Protein AF-A0ABD4TRZ9-F1 (afdb_monomer_lite)

Sequence (304 aa):
MVNTPRPDDLTSNVVATIAHLRHKAGLTLEDLADRAGLHRTSLGLVERGERGLTIESAAKIAEALDLSLGSLISCAEADEEDVSPQDTALSPRRLPASVSLNEGRLLQLTGLESSAIRSAVEYVYDTLDLIDAELIARGSKPISGLVELANLSSMIGNLVGAGIAEASSGLYVRNQPHTFPDLVPQRSDLPDLEIKTALEKNRPKGHLPKEGVYLTFRYVLGGPKGEYVRGKDGRGRTAWIWEVRVGYLGLDDFSISNTEGDSGKTAVIKSNSFKSMSAVMYDPRFFPYERNWGGLSASGATDT

Foldseek 3Di:
DDCDDDPVLLQLLLLVLLVVLCVVVVHDLVLLCVQLVHDSVVNVCSNVVVDTDDLSSLQSSQVSSVHGSVVSSVSSVVPDDLDALVLLVDDQDADDPVQFDPQVVCCVQAVDGLQLQRQLQSQLRVVQSVQQSVQSVVRHHRPQVVDDVVVVQVSSQLSSLVSSCVSVVNQWDADDPPDPPRIDGPDPVGWGEHEFEDEAPDFTKFFAQDWTKYKYWYWFAADSVLHDDADDVHGHRRIGTFWIFIDTDDNVQWDQDPDVPPPSGITTGHQVNVLPTHTRGGDLSHRRDPDDGSQADSVGGHDD

Organism: NCBI:txid38303

pLDDT: mean 84.25, std 15.85, range [31.28, 98.25]

Structure (mmCIF, N/CA/C/O backbone):
data_AF-A0ABD4TRZ9-F1
#
_entry.id   AF-A0ABD4TRZ9-F1
#
loop_
_atom_site.group_PDB
_atom_site.id
_atom_site.type_symbol
_atom_site.label_atom_id
_atom_site.label_alt_id
_atom_site.label_comp_id
_atom_site.label_asym_id
_atom_site.label_entity_id
_atom_site.label_seq_id
_atom_site.pdbx_PDB_ins_code
_atom_site.Cartn_x
_atom_site.Cartn_y
_atom_site.Cartn_z
_atom_site.occupancy
_atom_site.B_iso_or_equiv
_atom_site.auth_seq_id
_atom_site.auth_comp_id
_atom_site.auth_asym_id
_atom_site.auth_atom_id
_atom_site.pdbx_PDB_model_num
ATOM 1 N N . MET A 1 1 ? -16.302 -22.437 24.201 1.00 31.28 1 MET A N 1
ATOM 2 C CA . MET A 1 1 ? -16.911 -21.668 25.306 1.00 31.28 1 MET A CA 1
ATOM 3 C C . MET A 1 1 ? -16.721 -20.206 24.962 1.00 31.28 1 MET A C 1
ATOM 5 O O . MET A 1 1 ? -15.588 -19.816 24.728 1.00 31.28 1 MET A O 1
ATOM 9 N N . VAL A 1 2 ? -17.815 -19.462 24.799 1.00 31.83 2 VAL A N 1
ATOM 10 C CA . VAL A 1 2 ? -17.798 -18.021 24.500 1.00 31.83 2 VAL A CA 1
ATOM 11 C C . VAL A 1 2 ? -17.253 -17.309 25.737 1.00 31.83 2 VAL A C 1
ATOM 13 O O . VAL A 1 2 ? -17.755 -17.551 26.834 1.00 31.83 2 VAL A O 1
ATOM 16 N N . ASN A 1 3 ? -16.191 -16.517 25.585 1.00 39.66 3 ASN A N 1
ATOM 17 C CA . ASN A 1 3 ? -15.629 -15.732 26.678 1.00 39.66 3 ASN A CA 1
ATOM 18 C C . ASN A 1 3 ? -16.523 -14.505 26.876 1.00 39.66 3 ASN A C 1
ATOM 20 O O . ASN A 1 3 ? -16.311 -13.466 26.262 1.00 39.66 3 ASN A O 1
ATOM 24 N N . THR A 1 4 ? -17.596 -14.663 27.644 1.00 36.16 4 THR A N 1
ATOM 25 C CA . THR A 1 4 ? -18.441 -13.538 28.038 1.00 36.16 4 THR A CA 1
ATOM 26 C C . THR A 1 4 ? -17.598 -12.621 28.935 1.00 36.16 4 THR A C 1
ATOM 28 O O . THR A 1 4 ? -17.071 -13.124 29.934 1.00 36.16 4 THR A O 1
ATOM 31 N N . PRO A 1 5 ? -17.428 -11.325 28.610 1.00 41.72 5 PRO A N 1
ATOM 32 C CA . PRO A 1 5 ? -16.686 -10.404 29.467 1.00 41.72 5 PRO A CA 1
ATOM 33 C C . PRO A 1 5 ? -17.285 -10.412 30.876 1.00 41.72 5 PRO A C 1
ATOM 35 O O . PRO A 1 5 ? -18.503 -10.550 31.048 1.00 41.72 5 PRO A O 1
ATOM 38 N N . ARG A 1 6 ? -16.431 -10.322 31.904 1.00 45.31 6 ARG A N 1
ATOM 39 C CA . ARG A 1 6 ? -16.924 -10.260 33.284 1.00 45.31 6 ARG A CA 1
ATOM 40 C C . ARG A 1 6 ? -17.718 -8.953 33.445 1.00 45.31 6 ARG A C 1
ATOM 42 O O . ARG A 1 6 ? -17.308 -7.939 32.888 1.00 45.31 6 ARG A O 1
ATOM 49 N N . PRO A 1 7 ? -18.827 -8.934 34.207 1.00 49.53 7 PRO A N 1
ATOM 50 C CA . PRO A 1 7 ? -19.677 -7.742 34.354 1.00 49.53 7 PRO A CA 1
ATOM 51 C C . PRO A 1 7 ? -18.929 -6.474 34.809 1.00 49.53 7 PRO A C 1
ATOM 53 O O . PRO A 1 7 ? -19.323 -5.356 34.466 1.00 49.53 7 PRO A O 1
ATOM 56 N N . ASP A 1 8 ? -17.840 -6.659 35.559 1.00 54.16 8 ASP A N 1
ATOM 57 C CA . ASP A 1 8 ? -17.005 -5.582 36.096 1.00 54.16 8 ASP A CA 1
ATOM 58 C C . ASP A 1 8 ? -16.153 -4.884 35.012 1.00 54.16 8 ASP A C 1
ATOM 60 O O . ASP A 1 8 ? -15.896 -3.682 35.123 1.00 54.16 8 ASP A O 1
ATOM 64 N N . ASP A 1 9 ? -15.795 -5.587 33.928 1.00 66.06 9 ASP A N 1
ATOM 65 C CA . ASP A 1 9 ? -14.992 -5.037 32.821 1.00 66.06 9 ASP A CA 1
ATOM 66 C C . ASP A 1 9 ? -15.837 -4.081 31.958 1.00 66.06 9 ASP A C 1
ATOM 68 O O . ASP A 1 9 ? -15.435 -2.952 31.684 1.00 66.06 9 ASP A O 1
ATOM 72 N N . LEU A 1 10 ? -17.075 -4.469 31.621 1.00 72.81 10 LEU A N 1
ATOM 73 C CA . LEU A 1 10 ? -17.979 -3.632 30.818 1.00 72.81 10 LEU A CA 1
ATOM 74 C C . LEU A 1 10 ? -18.374 -2.344 31.549 1.00 72.81 10 LEU A C 1
ATOM 76 O O . LEU A 1 10 ? -18.418 -1.267 30.957 1.00 72.81 10 LEU A O 1
ATOM 80 N N . THR A 1 11 ? -18.658 -2.449 32.848 1.00 79.88 11 THR A N 1
ATOM 81 C CA . THR A 1 11 ? -19.027 -1.283 33.660 1.00 79.88 11 THR A CA 1
ATOM 82 C C . THR A 1 11 ? -17.884 -0.269 33.698 1.00 79.88 11 THR A C 1
ATOM 84 O O . THR A 1 11 ? -18.125 0.931 33.569 1.00 79.88 11 THR A O 1
ATOM 87 N N . SER A 1 12 ? -16.643 -0.746 33.816 1.00 79.62 12 SER A N 1
ATOM 88 C CA . SER A 1 12 ? -15.444 0.096 33.825 1.00 79.62 12 SER A CA 1
ATOM 89 C C . SER A 1 12 ? -15.219 0.788 32.476 1.00 79.62 12 SER A C 1
ATOM 91 O O . SER A 1 12 ? -14.966 1.994 32.446 1.00 79.62 12 SER A O 1
ATOM 93 N N . ASN A 1 13 ? -15.415 0.072 31.365 1.00 81.62 13 ASN A N 1
ATOM 94 C CA . ASN A 1 13 ? -15.279 0.632 30.017 1.00 81.62 13 ASN A CA 1
ATOM 95 C C . ASN A 1 13 ? -16.335 1.704 29.738 1.00 81.62 13 ASN A C 1
ATOM 97 O O . ASN A 1 13 ? -16.010 2.792 29.267 1.00 81.62 13 ASN A O 1
ATOM 101 N N . VAL A 1 14 ? -17.593 1.457 30.118 1.00 85.75 14 VAL A N 1
ATOM 102 C CA . VAL A 1 14 ? -18.667 2.454 29.972 1.00 85.75 14 VAL A CA 1
ATOM 103 C C . VAL A 1 14 ? -18.341 3.723 30.757 1.00 85.75 14 VAL A C 1
ATOM 105 O O . VAL A 1 14 ? -18.527 4.828 30.248 1.00 85.75 14 VAL A O 1
ATOM 108 N N . VAL A 1 15 ? -17.811 3.589 31.973 1.00 88.62 15 VAL A N 1
ATOM 109 C CA . VAL A 1 15 ? -17.389 4.735 32.787 1.00 88.62 15 VAL A CA 1
ATOM 110 C C . VAL A 1 15 ? -16.233 5.505 32.131 1.00 88.62 15 VAL A C 1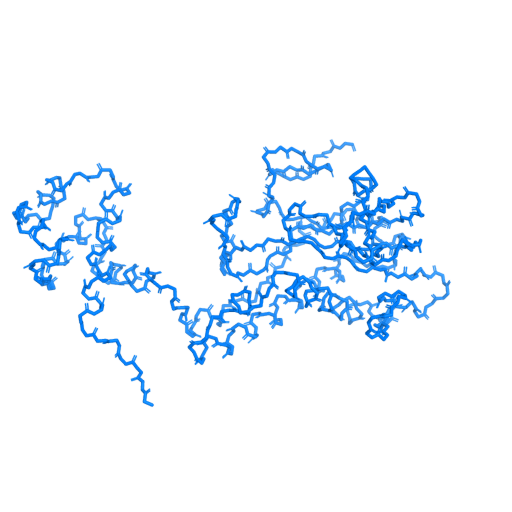
ATOM 112 O O . VAL A 1 15 ? -16.274 6.738 32.089 1.00 88.62 15 VAL A O 1
ATOM 115 N N . ALA A 1 16 ? -15.239 4.811 31.572 1.00 83.62 16 ALA A N 1
ATOM 116 C CA . ALA A 1 16 ? -14.123 5.439 30.864 1.00 83.62 16 ALA A CA 1
ATOM 117 C C . ALA A 1 16 ? -14.587 6.204 29.609 1.00 83.62 16 ALA A C 1
ATOM 119 O O . ALA A 1 16 ? -14.195 7.356 29.398 1.00 83.62 16 ALA A O 1
ATOM 120 N N . THR A 1 17 ? -15.488 5.615 28.821 1.00 86.88 17 THR A N 1
ATOM 121 C CA . THR A 1 17 ? -16.072 6.248 27.632 1.00 86.88 17 THR A CA 1
ATOM 122 C C . THR A 1 17 ? -16.914 7.471 27.986 1.00 86.88 17 THR A C 1
ATOM 124 O O . THR A 1 17 ? -16.820 8.489 27.299 1.00 86.88 17 THR A O 1
ATOM 127 N N . ILE A 1 18 ? -17.684 7.437 29.082 1.00 90.00 18 ILE A N 1
ATOM 128 C CA . ILE A 1 18 ? -18.408 8.617 29.588 1.00 90.00 18 ILE A CA 1
ATOM 129 C C . ILE A 1 18 ? -17.430 9.767 29.855 1.00 90.00 18 ILE A C 1
ATOM 131 O O . ILE A 1 18 ? -17.657 10.885 29.382 1.00 90.00 18 ILE A O 1
ATOM 135 N N . ALA A 1 19 ? -16.327 9.499 30.561 1.00 85.75 19 ALA A N 1
ATOM 136 C CA . ALA A 1 19 ? -15.323 10.516 30.857 1.00 85.75 19 ALA A CA 1
ATOM 137 C C . ALA A 1 19 ? -14.699 11.075 29.567 1.00 85.75 19 ALA A C 1
ATOM 139 O O . ALA A 1 19 ? -14.596 12.295 29.401 1.00 85.75 19 ALA A O 1
ATOM 140 N N . HIS A 1 20 ? -14.341 10.205 28.618 1.00 83.62 20 HIS A N 1
ATOM 141 C CA . HIS A 1 20 ? -13.790 10.605 27.324 1.00 83.62 20 HIS A CA 1
ATOM 142 C C . HIS A 1 20 ? -14.747 11.516 26.535 1.00 83.62 20 HIS A C 1
ATOM 144 O O . HIS A 1 20 ? -14.358 12.603 26.094 1.00 83.62 20 HIS A O 1
ATOM 150 N N . LEU A 1 21 ? -16.012 11.112 26.394 1.00 85.88 21 LEU A N 1
ATOM 151 C CA . LEU A 1 21 ? -17.034 11.874 25.673 1.00 85.88 21 LEU A CA 1
ATOM 152 C C . LEU A 1 21 ? -17.326 13.218 26.345 1.00 85.88 21 LEU A C 1
ATOM 154 O O . LEU A 1 21 ? -17.432 14.233 25.653 1.00 85.88 21 LEU A O 1
ATOM 158 N N . ARG A 1 22 ? -17.368 13.253 27.683 1.00 91.12 22 ARG A N 1
ATOM 159 C CA . ARG A 1 22 ? -17.508 14.490 28.461 1.00 91.12 22 ARG A CA 1
ATOM 160 C C . ARG A 1 22 ? -16.384 15.477 28.138 1.00 91.12 22 ARG A C 1
ATOM 162 O O . ARG A 1 22 ? -16.649 16.643 27.848 1.00 91.12 22 ARG A O 1
ATOM 169 N N . HIS A 1 23 ? -15.135 15.008 28.142 1.00 83.38 23 HIS A N 1
ATOM 170 C CA . HIS A 1 23 ? -13.974 15.836 27.808 1.00 83.38 23 HIS A CA 1
ATOM 171 C C . HIS A 1 23 ? -14.003 16.325 26.355 1.00 83.38 23 HIS A C 1
ATOM 173 O O . HIS A 1 23 ? -13.720 17.496 26.103 1.00 83.38 23 HIS A O 1
ATOM 179 N N . LYS A 1 24 ? -14.395 15.467 25.408 1.00 82.06 24 LYS A N 1
ATOM 180 C CA . LYS A 1 24 ? -14.533 15.825 23.988 1.00 82.06 24 LYS A CA 1
ATOM 181 C C . LYS A 1 24 ? -15.616 16.880 23.748 1.00 82.06 24 LYS A C 1
ATOM 183 O O . LYS A 1 24 ? -15.443 17.741 22.890 1.00 82.06 24 LYS A O 1
ATOM 188 N N . ALA A 1 25 ? -16.701 16.833 24.517 1.00 83.38 25 ALA A N 1
ATOM 189 C CA . ALA A 1 25 ? -17.771 17.826 24.489 1.00 83.38 25 ALA A CA 1
ATOM 190 C C . ALA A 1 25 ? -17.414 19.134 25.228 1.00 83.38 25 ALA A C 1
ATOM 192 O O . ALA A 1 25 ? -18.213 20.066 25.232 1.00 83.38 25 ALA A O 1
ATOM 193 N N . GLY A 1 26 ? -16.232 19.219 25.855 1.00 88.56 26 GLY A N 1
ATOM 194 C CA . GLY A 1 26 ? -15.811 20.388 26.632 1.00 88.56 26 GLY A CA 1
ATOM 195 C C . GLY A 1 26 ? -16.615 20.597 27.919 1.00 88.56 26 GLY A C 1
ATOM 196 O O . GLY A 1 26 ? -16.601 21.697 28.463 1.00 88.56 26 GLY A O 1
ATOM 197 N N . LEU A 1 27 ? -17.313 19.564 28.400 1.00 90.88 27 LEU A N 1
ATOM 198 C CA . LEU A 1 27 ? -18.182 19.639 29.570 1.00 90.88 27 LEU A CA 1
ATOM 199 C C . LEU A 1 27 ? -17.386 19.403 30.856 1.00 90.88 27 LEU A C 1
ATOM 201 O O . LEU A 1 27 ? -16.575 18.471 30.965 1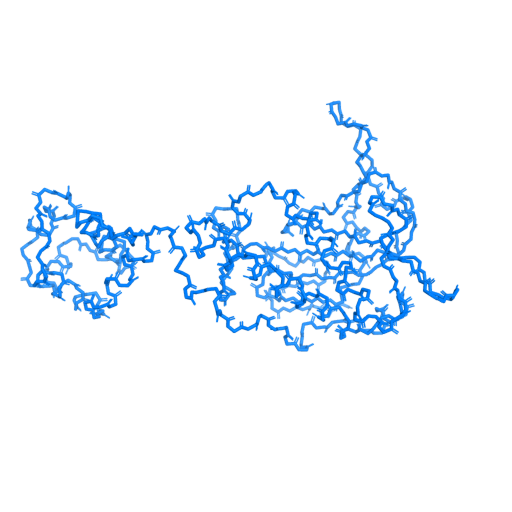.00 90.88 27 LEU A O 1
ATOM 205 N N . THR A 1 28 ? -17.653 20.215 31.874 1.00 92.19 28 THR A N 1
ATOM 206 C CA . THR A 1 28 ? -17.209 19.904 33.231 1.00 92.19 28 THR A CA 1
ATOM 207 C C . THR A 1 28 ? -18.065 18.783 33.824 1.00 92.19 28 THR A C 1
ATOM 209 O O . THR A 1 28 ? -19.120 18.415 33.304 1.00 92.19 28 THR A O 1
ATOM 212 N N . LEU A 1 29 ? -17.604 18.204 34.935 1.00 88.25 29 LEU A N 1
ATOM 213 C CA . LEU A 1 29 ? -18.383 17.205 35.672 1.00 88.25 29 LEU A CA 1
ATOM 214 C C . LEU A 1 29 ? -19.713 17.783 36.185 1.00 88.25 29 LEU A C 1
ATOM 216 O O . LEU A 1 29 ? -20.687 17.052 36.323 1.00 88.25 29 LEU A O 1
ATOM 220 N N . GLU A 1 30 ? -19.736 19.082 36.483 1.00 91.06 30 GLU A N 1
ATOM 221 C CA . GLU A 1 30 ? -20.930 19.809 36.916 1.00 91.06 30 GLU A CA 1
ATOM 222 C C . GLU A 1 30 ? -21.917 19.953 35.758 1.00 91.06 30 GLU A C 1
ATOM 224 O O . GLU A 1 30 ? -23.061 19.536 35.892 1.00 91.06 30 GLU A O 1
ATOM 229 N N . ASP A 1 31 ? -21.430 20.367 34.585 1.00 91.25 31 ASP A N 1
ATOM 230 C CA . ASP A 1 31 ? -22.266 20.529 33.390 1.00 91.25 31 ASP A CA 1
ATOM 231 C C . ASP A 1 31 ? -22.925 19.212 32.960 1.00 91.25 31 ASP A C 1
ATOM 233 O O . ASP A 1 31 ? -24.111 19.180 32.628 1.00 91.25 31 ASP A O 1
ATOM 237 N N . LEU A 1 32 ? -22.173 18.102 32.977 1.00 93.31 32 LEU A N 1
ATOM 238 C CA . LEU A 1 32 ? -22.733 16.797 32.621 1.00 93.31 32 LEU A CA 1
ATOM 239 C C . LEU A 1 32 ? -23.731 16.300 33.674 1.00 93.31 32 LEU A C 1
ATOM 241 O O . LEU A 1 32 ? -24.756 15.720 33.317 1.00 93.31 32 LEU A O 1
ATOM 245 N N . ALA A 1 33 ? -23.446 16.518 34.960 1.00 93.19 33 ALA A N 1
ATOM 246 C CA . ALA A 1 33 ? -24.341 16.122 36.040 1.00 93.19 33 ALA A CA 1
ATOM 247 C C . ALA A 1 33 ? -25.673 16.881 35.963 1.00 93.19 33 ALA A C 1
ATOM 249 O O . ALA A 1 33 ? -26.730 16.251 36.005 1.00 93.19 33 ALA A O 1
ATOM 250 N N . ASP A 1 34 ? -25.618 18.196 35.757 1.00 92.62 34 ASP A N 1
ATOM 251 C CA . ASP A 1 34 ? -26.798 19.045 35.610 1.00 92.62 34 ASP A CA 1
ATOM 252 C C . ASP A 1 34 ? -27.615 18.644 34.378 1.00 92.62 34 ASP A C 1
ATOM 254 O O . ASP A 1 34 ? -28.831 18.460 34.468 1.00 92.62 34 ASP A O 1
ATOM 258 N N . ARG A 1 35 ? -26.947 18.408 33.240 1.00 93.56 35 ARG A N 1
ATOM 259 C CA . ARG A 1 35 ? -27.605 17.980 31.998 1.00 93.56 35 ARG A CA 1
ATOM 260 C C . ARG A 1 35 ? -28.243 16.591 32.106 1.00 93.56 35 ARG A C 1
ATOM 262 O O . ARG A 1 35 ? -29.289 16.362 31.508 1.00 93.56 35 ARG A O 1
ATOM 269 N N . ALA A 1 36 ? -27.653 15.684 32.884 1.00 92.00 36 ALA A N 1
ATOM 270 C CA . ALA A 1 36 ? -28.188 14.344 33.140 1.00 92.00 36 ALA A CA 1
ATOM 271 C C . ALA A 1 36 ? -29.219 14.298 34.288 1.00 92.00 36 ALA A C 1
ATOM 273 O O . ALA A 1 36 ? -29.773 13.235 34.577 1.00 92.00 36 ALA A O 1
ATOM 274 N N . GLY A 1 37 ? -29.458 15.411 34.993 1.00 91.69 37 GLY A N 1
ATOM 275 C CA . GLY A 1 37 ? -30.297 15.427 36.194 1.00 91.69 37 GLY A CA 1
ATOM 276 C C . GLY A 1 37 ? -29.744 14.549 37.327 1.00 91.69 37 GLY A C 1
ATOM 277 O O . GLY A 1 37 ? -30.507 13.937 38.078 1.00 91.69 37 GLY A O 1
ATOM 278 N N . LEU A 1 38 ? -28.416 14.441 37.428 1.00 91.75 38 LEU A N 1
ATOM 279 C CA . LEU A 1 38 ? -27.698 13.672 38.442 1.00 91.75 38 LEU A CA 1
ATOM 280 C C . LEU A 1 38 ? -26.967 14.604 39.409 1.00 91.75 38 LEU A C 1
ATOM 282 O O . LEU A 1 38 ? -26.554 15.704 39.069 1.00 91.75 38 LEU A O 1
ATOM 286 N N . HIS A 1 39 ? -26.737 14.145 40.638 1.00 90.94 39 HIS A N 1
ATOM 287 C CA . HIS A 1 39 ? -25.931 14.916 41.582 1.00 90.94 39 HIS A CA 1
ATOM 288 C C . HIS A 1 39 ? -24.446 14.828 41.199 1.00 90.94 39 HIS A C 1
ATOM 290 O O . HIS A 1 39 ? -23.919 13.717 41.094 1.00 90.94 39 HIS A O 1
ATOM 296 N N . ARG A 1 40 ? -23.742 15.964 41.094 1.00 89.69 40 ARG A N 1
ATOM 297 C CA . ARG A 1 40 ? -22.302 16.041 40.757 1.00 89.69 40 ARG A CA 1
ATOM 298 C C . ARG A 1 40 ? -21.442 15.036 41.528 1.00 89.69 40 ARG A C 1
ATOM 300 O O . ARG A 1 40 ? -20.618 14.332 40.952 1.00 89.69 40 ARG A O 1
ATOM 307 N N . THR A 1 41 ? -21.661 14.928 42.840 1.00 87.44 41 THR A N 1
ATOM 308 C CA . THR A 1 41 ? -20.958 13.961 43.705 1.00 87.44 41 THR A CA 1
ATOM 309 C C . THR A 1 41 ? -21.211 12.512 43.291 1.00 87.44 41 THR A C 1
ATOM 311 O O . THR A 1 41 ? -20.289 11.707 43.324 1.00 87.44 41 THR A O 1
ATOM 314 N N . SER A 1 42 ? -22.436 12.175 42.877 1.00 84.12 42 SER A N 1
ATOM 315 C CA . SER A 1 42 ? -22.778 10.822 42.425 1.00 84.12 42 SER A CA 1
ATOM 316 C C . SER A 1 42 ? -22.082 10.485 41.110 1.00 84.12 42 SER A C 1
ATOM 318 O O . SER A 1 42 ? -21.512 9.405 41.011 1.00 84.12 42 SER A O 1
ATOM 320 N N . LEU A 1 43 ? -22.053 11.416 40.150 1.00 88.06 43 LEU A N 1
ATOM 321 C CA . LEU A 1 43 ? -21.321 11.235 38.893 1.00 88.06 43 LEU A CA 1
ATOM 322 C C . LEU A 1 43 ? -19.806 11.120 39.131 1.00 88.06 43 LEU A C 1
ATOM 324 O O . LEU A 1 43 ? -19.154 10.253 38.562 1.00 88.06 43 LEU A O 1
ATOM 328 N N . GLY A 1 44 ? -19.252 11.920 40.046 1.00 84.12 44 GLY A N 1
ATOM 329 C CA . GLY A 1 44 ? -17.835 11.837 40.409 1.00 84.12 44 GLY A CA 1
ATOM 330 C C . GLY A 1 44 ? -17.443 10.531 41.105 1.00 84.12 44 GLY A C 1
ATOM 331 O O . GLY A 1 44 ? -16.343 10.038 40.883 1.00 84.12 44 GLY A O 1
ATOM 332 N N . LEU A 1 45 ? -18.317 9.964 41.943 1.00 84.25 45 LEU A N 1
ATOM 333 C CA . LEU A 1 45 ? -18.096 8.645 42.553 1.00 84.25 45 LEU A CA 1
ATOM 334 C C . LEU A 1 45 ? -18.122 7.526 41.505 1.00 84.25 45 LEU A C 1
ATOM 336 O O . LEU A 1 45 ? -17.362 6.569 41.618 1.00 84.25 45 LEU A O 1
ATOM 340 N N . VAL A 1 46 ? -18.976 7.665 40.487 1.00 85.50 46 VAL A N 1
ATOM 341 C CA . VAL A 1 46 ? -19.046 6.738 39.355 1.00 85.50 46 VAL A CA 1
ATOM 342 C C . VAL A 1 46 ? -17.776 6.812 38.506 1.00 85.50 46 VAL A C 1
ATOM 344 O O . VAL A 1 46 ? -17.157 5.778 38.291 1.00 85.50 46 VAL A O 1
ATOM 347 N N . GLU A 1 47 ? -17.322 8.009 38.106 1.00 80.75 47 GLU A N 1
ATOM 348 C CA . GLU A 1 47 ? -16.091 8.170 37.301 1.00 80.75 47 GLU A CA 1
ATOM 349 C C . GLU A 1 47 ? -14.824 7.647 38.003 1.00 80.75 47 GLU A C 1
ATOM 351 O O . GLU A 1 47 ? -13.886 7.221 37.335 1.00 80.75 47 GLU A O 1
ATOM 356 N N . ARG A 1 48 ? -14.785 7.635 39.343 1.00 77.19 48 ARG A N 1
ATOM 357 C CA . ARG A 1 48 ? -13.658 7.085 40.123 1.00 77.19 48 ARG A CA 1
ATOM 358 C C . ARG A 1 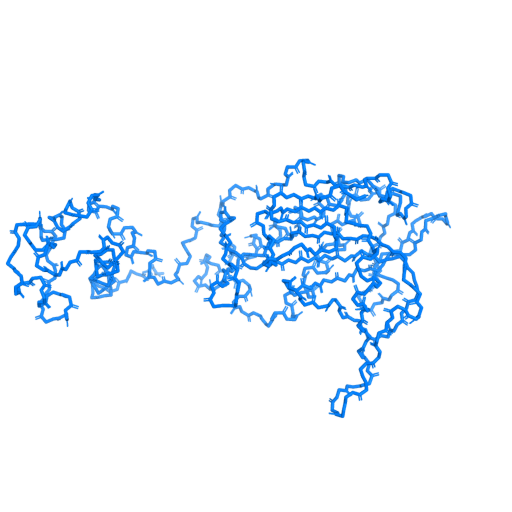48 ? -13.779 5.591 40.446 1.00 77.19 48 ARG A C 1
ATOM 360 O O . ARG A 1 48 ? -12.910 5.058 41.129 1.00 77.19 48 ARG A O 1
ATOM 367 N N . GLY A 1 49 ? -14.853 4.924 40.017 1.00 74.69 49 GLY A N 1
ATOM 368 C CA . GLY A 1 49 ? -15.109 3.514 40.343 1.00 74.69 49 GLY A CA 1
ATOM 369 C C . GLY A 1 49 ? -15.478 3.258 41.812 1.00 74.69 49 GLY A C 1
ATOM 370 O O . GLY A 1 49 ? -15.544 2.114 42.247 1.00 74.69 49 GLY A O 1
ATOM 371 N N . GLU A 1 50 ? -15.749 4.310 42.589 1.00 76.56 50 GLU A N 1
ATOM 372 C CA . GLU A 1 50 ? -16.143 4.229 44.004 1.00 76.56 50 GLU A CA 1
ATOM 373 C C . GLU A 1 50 ? -17.639 3.896 44.166 1.00 76.56 50 GLU A C 1
ATOM 375 O O . GLU A 1 50 ? -18.087 3.505 45.247 1.00 76.56 50 GLU A O 1
ATOM 380 N N . ARG A 1 51 ? -18.433 4.049 43.096 1.00 79.06 51 ARG A N 1
ATOM 381 C CA . ARG A 1 51 ? -19.856 3.693 43.041 1.00 79.06 51 ARG A CA 1
ATOM 382 C C . ARG A 1 51 ? -20.207 3.061 41.695 1.00 79.06 51 ARG A C 1
ATOM 384 O O . ARG A 1 51 ? -19.861 3.599 40.652 1.00 79.06 51 ARG A O 1
ATOM 391 N N . GLY A 1 52 ? -20.956 1.958 41.724 1.00 79.31 52 GLY A N 1
ATOM 392 C CA . GLY A 1 52 ? -21.421 1.284 40.508 1.00 79.31 52 GLY A CA 1
ATOM 393 C C . GLY A 1 52 ? -22.379 2.140 39.670 1.00 79.31 52 GLY A C 1
ATOM 394 O O . GLY A 1 52 ? -23.245 2.836 40.213 1.00 79.31 52 GLY A O 1
ATOM 395 N N . LEU A 1 53 ? -22.233 2.060 38.345 1.00 88.19 53 LEU A N 1
ATOM 396 C CA . LEU A 1 53 ? -23.098 2.726 37.374 1.00 88.19 53 LEU A CA 1
ATOM 397 C C . LEU A 1 53 ? -24.380 1.908 37.159 1.00 88.19 53 LEU A C 1
ATOM 399 O O . LEU A 1 53 ? -24.338 0.767 36.705 1.00 88.19 53 LEU A O 1
ATOM 403 N N . THR A 1 54 ? -25.539 2.488 37.477 1.00 89.62 54 THR A N 1
ATOM 404 C CA . THR A 1 54 ? -26.838 1.862 37.184 1.00 89.62 54 THR A CA 1
ATOM 405 C C . THR A 1 54 ? -27.258 2.125 35.739 1.00 89.62 54 THR A C 1
ATOM 407 O O . THR A 1 54 ? -26.928 3.171 35.183 1.00 89.62 54 THR A O 1
ATOM 410 N N . ILE A 1 55 ? -28.061 1.229 35.152 1.00 88.69 55 ILE A N 1
ATOM 411 C CA . ILE A 1 55 ? -28.618 1.400 33.794 1.00 88.69 55 ILE A CA 1
ATOM 412 C C . ILE A 1 55 ? -29.398 2.719 33.671 1.00 88.69 55 ILE A C 1
ATOM 414 O O . ILE A 1 55 ? -29.270 3.423 32.676 1.00 88.69 55 ILE A O 1
ATOM 418 N N . GLU A 1 56 ? -30.166 3.089 34.700 1.00 91.38 56 GLU A N 1
ATOM 419 C CA . GLU A 1 56 ? -30.918 4.349 34.715 1.00 91.38 56 GLU A CA 1
ATOM 420 C C . GLU A 1 56 ? -29.991 5.573 34.672 1.00 91.38 56 GLU A C 1
ATOM 422 O O . GLU A 1 56 ? -30.228 6.506 33.908 1.00 91.38 56 GLU A O 1
ATOM 427 N N . SER A 1 57 ? -28.911 5.561 35.461 1.00 90.50 57 SER A N 1
ATOM 428 C CA . SER A 1 57 ? -27.914 6.638 35.438 1.00 90.50 57 SER A CA 1
ATOM 429 C C . SER A 1 57 ? -27.184 6.684 34.096 1.00 90.50 57 SER A C 1
ATOM 431 O O . SER A 1 57 ? -26.990 7.766 33.552 1.00 90.50 57 SER A O 1
ATOM 433 N N . ALA A 1 58 ? -26.829 5.526 33.530 1.00 92.38 58 ALA A N 1
ATOM 434 C CA . ALA A 1 58 ? -26.175 5.430 32.227 1.00 92.38 58 ALA A CA 1
ATOM 435 C C . ALA A 1 58 ? -27.057 5.980 31.096 1.00 92.38 58 ALA A C 1
ATOM 437 O O . ALA A 1 58 ? -26.561 6.699 30.235 1.00 92.38 58 ALA A O 1
ATOM 438 N N . ALA A 1 59 ? -28.365 5.699 31.118 1.00 92.19 59 ALA A N 1
ATOM 439 C CA . ALA A 1 59 ? -29.311 6.219 30.131 1.00 92.19 59 ALA A CA 1
ATOM 440 C C . ALA A 1 59 ? -29.412 7.750 30.186 1.00 92.19 59 ALA A C 1
ATOM 442 O O . ALA A 1 59 ? -29.332 8.403 29.149 1.00 92.19 59 ALA A O 1
ATOM 443 N N . LYS A 1 60 ? -29.510 8.319 31.395 1.00 93.25 60 LYS A N 1
ATOM 444 C CA . LYS A 1 60 ? -29.546 9.776 31.600 1.00 93.25 60 LYS A CA 1
ATOM 445 C C . LYS A 1 60 ? -28.255 10.458 31.147 1.00 93.25 60 LYS A C 1
ATOM 447 O O . LYS A 1 60 ? -28.297 11.520 30.536 1.00 93.25 60 LYS A O 1
ATOM 452 N N . ILE A 1 61 ? -27.106 9.842 31.427 1.00 93.94 61 ILE A N 1
ATOM 453 C CA . ILE A 1 61 ? -25.800 10.350 30.987 1.00 93.94 61 ILE A CA 1
ATOM 454 C C . ILE A 1 61 ? -25.667 10.269 29.462 1.00 93.94 61 ILE A C 1
ATOM 456 O O . ILE A 1 61 ? -25.185 11.219 28.854 1.00 93.94 61 ILE A O 1
ATOM 460 N N . ALA A 1 62 ? -26.108 9.171 28.838 1.00 92.50 62 ALA A N 1
ATOM 461 C CA . ALA A 1 62 ? -26.097 9.028 27.384 1.00 92.50 62 ALA A CA 1
ATOM 462 C C . ALA A 1 62 ? -26.935 10.124 26.714 1.00 92.50 62 ALA A C 1
ATOM 464 O O . ALA A 1 62 ? -26.443 10.807 25.819 1.00 92.50 62 ALA A O 1
ATOM 465 N N . GLU A 1 63 ? -28.153 10.357 27.206 1.00 92.69 63 GLU A N 1
ATOM 466 C CA . GLU A 1 63 ? -29.032 11.416 26.704 1.00 92.69 63 GLU A CA 1
ATOM 467 C C . GLU A 1 63 ? -28.400 12.807 26.882 1.00 92.69 63 GLU A C 1
ATOM 469 O O . GLU A 1 63 ? -28.403 13.620 25.959 1.00 92.69 63 GLU A O 1
ATOM 474 N N . ALA A 1 64 ? -27.751 13.055 28.022 1.00 92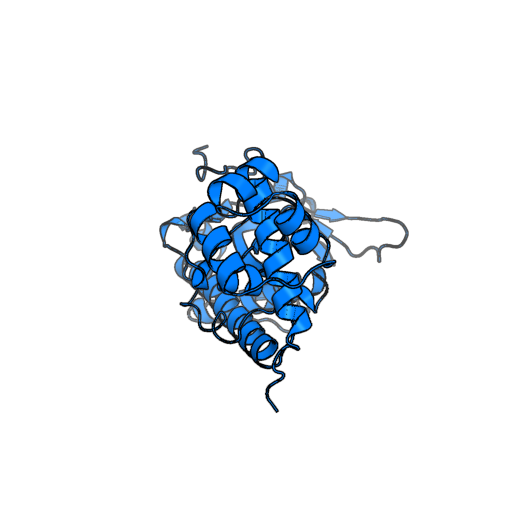.75 64 ALA A N 1
ATOM 475 C CA . ALA A 1 64 ? -26.993 14.281 28.269 1.00 92.75 64 ALA A CA 1
ATOM 476 C C . ALA A 1 64 ? -25.748 14.446 27.375 1.00 92.75 64 ALA A C 1
ATOM 478 O O . ALA A 1 64 ? -25.211 15.546 27.261 1.00 92.75 64 ALA A O 1
ATOM 479 N N . LEU A 1 65 ? -25.279 13.384 26.725 1.00 89.38 65 LEU A N 1
ATOM 480 C CA . LEU A 1 65 ? -24.199 13.414 25.736 1.00 89.38 65 LEU A CA 1
ATOM 481 C C . LEU A 1 65 ? -24.725 13.379 24.292 1.00 89.38 65 LEU A C 1
ATOM 483 O O . LEU A 1 65 ? -23.931 13.207 23.371 1.00 89.38 65 LEU A O 1
ATOM 487 N N . ASP A 1 66 ? -26.036 13.552 24.091 1.00 90.62 66 ASP A N 1
ATOM 488 C CA . ASP A 1 66 ? -26.712 13.456 22.790 1.00 90.62 66 ASP A CA 1
ATOM 489 C C . ASP A 1 66 ? -26.570 12.068 22.131 1.00 90.62 66 ASP A C 1
ATOM 491 O O . ASP A 1 66 ? -26.474 11.932 20.910 1.00 90.62 66 ASP A O 1
ATOM 495 N N . LEU A 1 67 ? -26.564 11.014 22.952 1.00 85.88 67 LEU A N 1
ATOM 496 C CA . LEU A 1 67 ? -26.437 9.618 22.540 1.00 85.88 67 LEU A CA 1
ATOM 497 C C . LEU A 1 67 ? -27.600 8.769 23.058 1.00 85.88 67 LEU A C 1
ATOM 499 O O . LEU A 1 67 ? -28.211 9.043 24.088 1.00 85.88 67 LEU A O 1
ATOM 503 N N . SER A 1 68 ? -27.870 7.661 22.367 1.00 91.00 68 SER A N 1
ATOM 504 C CA . SER A 1 68 ? -28.686 6.592 22.946 1.00 91.00 68 SER A CA 1
ATOM 505 C C . SER A 1 68 ? -27.849 5.757 23.923 1.00 91.00 68 SER A C 1
ATOM 507 O O . SER A 1 68 ? -26.634 5.637 23.747 1.00 91.00 68 SER A O 1
ATOM 509 N N . LEU A 1 69 ? -28.483 5.116 24.915 1.00 86.44 69 LEU A N 1
ATOM 510 C CA . LEU A 1 69 ? -27.783 4.179 25.808 1.00 86.44 69 LEU A CA 1
ATOM 511 C C . LEU A 1 69 ? -27.071 3.067 25.017 1.00 86.44 69 LEU A C 1
ATOM 513 O O . LEU A 1 69 ? -25.944 2.712 25.341 1.00 86.44 69 LEU A O 1
ATOM 517 N N . GLY A 1 70 ? -27.702 2.558 23.953 1.00 81.19 70 GLY A N 1
ATOM 518 C CA . GLY A 1 70 ? -27.084 1.570 23.067 1.00 81.19 70 GLY A CA 1
ATOM 519 C C . GLY A 1 70 ? -25.827 2.111 22.385 1.00 81.19 70 GLY A C 1
ATOM 520 O O . GLY A 1 70 ? -24.809 1.436 22.375 1.00 81.19 70 GLY A O 1
ATOM 521 N N . SER A 1 71 ? -25.860 3.355 21.897 1.00 74.88 71 SER A N 1
ATOM 522 C CA . SER A 1 71 ? -24.691 4.014 21.298 1.00 74.88 71 SER A CA 1
ATOM 523 C C . SER A 1 71 ? -23.559 4.212 22.304 1.00 74.88 71 SER A C 1
ATOM 525 O O . SER A 1 71 ? -22.403 4.008 21.952 1.00 74.88 71 SER A O 1
ATOM 527 N N . LEU A 1 72 ? -23.882 4.574 23.550 1.00 83.44 72 LEU A N 1
ATOM 528 C CA . LEU A 1 72 ? -22.891 4.704 24.618 1.00 83.44 72 LEU A CA 1
ATOM 529 C C . LEU A 1 72 ? -22.212 3.361 24.918 1.00 83.44 72 LEU A C 1
ATOM 531 O O . LEU A 1 72 ? -20.992 3.315 25.044 1.00 83.44 72 LEU A O 1
ATOM 535 N N . ILE A 1 73 ? -22.990 2.276 24.988 1.00 85.75 73 ILE A N 1
ATOM 536 C CA . ILE A 1 73 ? -22.462 0.919 25.176 1.00 85.75 73 ILE A CA 1
ATOM 537 C C . ILE A 1 73 ? -21.593 0.519 23.983 1.00 85.75 73 ILE A C 1
ATOM 539 O O . ILE A 1 73 ? -20.475 0.076 24.194 1.00 85.75 73 ILE A O 1
ATOM 543 N N . SER A 1 74 ? -22.029 0.761 22.745 1.00 77.00 74 SER A N 1
ATOM 544 C CA . SER A 1 74 ? -21.214 0.467 21.560 1.00 77.00 74 SER A CA 1
ATOM 545 C C . SER A 1 74 ? -19.909 1.266 21.517 1.00 77.00 74 SER A C 1
ATOM 547 O O . SER A 1 74 ? -18.899 0.755 21.050 1.00 77.00 74 SER A O 1
ATOM 549 N N . CYS A 1 75 ? -19.896 2.509 22.008 1.00 76.69 75 CYS A N 1
ATOM 550 C CA . CYS A 1 75 ? -18.658 3.274 22.163 1.00 76.69 75 CYS A CA 1
ATOM 551 C C . CYS A 1 75 ? -17.751 2.686 23.254 1.00 76.69 75 CYS A C 1
ATOM 553 O O . CYS A 1 75 ? -16.541 2.657 23.077 1.00 76.69 75 CYS A O 1
ATOM 555 N N . ALA A 1 76 ? -18.325 2.189 24.348 1.00 77.19 76 ALA A N 1
ATOM 556 C CA . ALA A 1 76 ? -17.582 1.526 25.418 1.00 77.19 76 ALA A CA 1
ATOM 557 C C . ALA A 1 76 ? -17.038 0.151 25.026 1.00 77.19 76 ALA A C 1
ATOM 559 O O . ALA A 1 76 ? -15.986 -0.264 25.497 1.00 77.19 76 ALA A O 1
ATOM 560 N N . GLU A 1 77 ? -17.735 -0.538 24.132 1.00 69.31 77 GLU A N 1
ATOM 561 C CA . GLU A 1 77 ? -17.252 -1.748 23.472 1.00 69.31 77 GLU A CA 1
ATOM 562 C C . GLU A 1 77 ? -16.171 -1.434 22.423 1.00 69.31 77 GLU A C 1
ATOM 564 O O . GLU A 1 77 ? -15.386 -2.311 22.082 1.00 69.31 77 GLU A O 1
ATOM 569 N N . ALA A 1 78 ? -16.106 -0.193 21.925 1.00 63.06 78 ALA A N 1
ATOM 570 C CA . ALA A 1 78 ? -15.107 0.246 20.951 1.00 63.06 78 ALA A CA 1
ATOM 571 C C . ALA A 1 78 ? -13.777 0.711 21.585 1.00 63.06 78 ALA A C 1
ATOM 573 O O . ALA A 1 78 ? -12.777 0.787 20.870 1.00 63.06 78 ALA A O 1
ATOM 574 N N . ASP A 1 79 ? -13.747 0.981 22.899 1.00 47.06 79 ASP A N 1
ATOM 575 C CA . ASP A 1 79 ? -12.577 1.462 23.655 1.00 47.06 79 ASP A CA 1
ATOM 576 C C . ASP A 1 79 ? -11.975 0.376 24.574 1.00 47.06 79 ASP A C 1
ATOM 578 O O . ASP A 1 79 ? -11.882 0.509 25.786 1.00 47.06 79 ASP A O 1
ATOM 582 N N . GLU A 1 80 ? -11.556 -0.726 23.968 1.00 40.75 80 GLU A N 1
ATOM 583 C CA . GLU A 1 80 ? -10.301 -1.451 24.200 1.00 40.75 80 GLU A CA 1
ATOM 584 C C . GLU A 1 80 ? -10.240 -2.440 23.035 1.00 40.75 80 GLU A C 1
ATOM 586 O O . GLU A 1 80 ? -11.193 -3.173 22.805 1.00 40.75 80 GLU A O 1
ATOM 591 N N . GLU A 1 81 ? -9.180 -2.365 22.225 1.00 45.34 81 GLU A N 1
ATOM 592 C CA . GLU A 1 81 ? -9.059 -3.006 20.909 1.00 45.34 81 GLU A CA 1
ATOM 593 C C . GLU A 1 81 ? -9.285 -4.535 20.916 1.00 45.34 81 GLU A C 1
ATOM 595 O O . GLU A 1 81 ? -8.333 -5.309 20.806 1.00 45.34 81 GLU A O 1
ATOM 600 N N . ASP A 1 82 ? -10.540 -4.968 20.925 1.00 37.06 82 ASP A N 1
ATOM 601 C CA . ASP A 1 82 ? -10.980 -6.258 20.418 1.00 37.06 82 ASP A CA 1
ATOM 602 C C . ASP A 1 82 ? -11.795 -5.976 19.162 1.00 37.06 82 ASP A C 1
ATOM 604 O O . ASP A 1 82 ? -12.966 -5.600 19.184 1.00 37.06 82 ASP A O 1
ATOM 608 N N . VAL A 1 83 ? -11.116 -6.099 18.023 1.00 39.03 83 VAL A N 1
ATOM 609 C CA . VAL A 1 83 ? -11.773 -6.050 16.723 1.00 39.03 83 VAL A CA 1
ATOM 610 C C . VAL A 1 83 ? -12.829 -7.155 16.729 1.00 39.03 83 VAL A C 1
ATOM 612 O O . VAL A 1 83 ? -12.511 -8.324 16.928 1.00 39.03 83 VAL A O 1
ATOM 615 N N . SER A 1 84 ? -14.099 -6.796 16.564 1.00 36.56 84 SER A N 1
ATOM 616 C CA . SER A 1 84 ? -15.174 -7.781 16.477 1.00 36.56 84 SER A CA 1
ATOM 617 C C . SER A 1 84 ? -14.954 -8.672 15.244 1.00 36.56 84 SER A C 1
ATOM 619 O O . SER A 1 84 ? -14.652 -8.148 14.167 1.00 36.56 84 SER A O 1
ATOM 621 N N . PRO A 1 85 ? -15.183 -9.999 15.330 1.00 35.97 85 PRO A N 1
ATOM 622 C CA . PRO A 1 85 ? -15.154 -10.911 14.181 1.00 35.97 85 PRO A CA 1
ATOM 623 C C . PRO A 1 85 ? -16.059 -10.485 13.015 1.00 35.97 85 PRO A C 1
ATOM 625 O O . PRO A 1 85 ? -15.906 -10.986 11.906 1.00 35.97 85 PRO A O 1
ATOM 628 N N . GLN A 1 86 ? -17.006 -9.569 13.244 1.00 40.47 86 GLN A N 1
ATOM 629 C CA . GLN A 1 86 ? -17.912 -9.057 12.215 1.00 40.47 86 GLN A CA 1
ATOM 630 C C . GLN A 1 86 ? -17.339 -7.861 11.429 1.00 40.47 86 GLN A C 1
ATOM 632 O O . GLN A 1 86 ? -17.759 -7.641 10.296 1.00 40.47 86 GLN A O 1
ATOM 637 N N . ASP A 1 87 ? -16.337 -7.147 11.959 1.00 41.91 87 ASP A N 1
ATOM 638 C CA . ASP A 1 87 ? -15.682 -6.003 11.293 1.00 41.91 87 ASP A CA 1
ATOM 639 C C . ASP A 1 87 ? -14.550 -6.416 10.338 1.00 41.91 87 ASP A C 1
ATOM 641 O O . ASP A 1 87 ? -13.844 -5.578 9.790 1.00 41.91 87 ASP A O 1
ATOM 645 N N . THR A 1 88 ? -14.360 -7.709 10.097 1.00 44.59 88 THR A N 1
ATOM 646 C CA . THR A 1 88 ? -13.439 -8.203 9.058 1.00 44.59 88 THR A CA 1
ATOM 647 C C . THR A 1 88 ? -14.163 -8.779 7.847 1.00 44.59 88 THR A C 1
ATOM 649 O O . THR A 1 88 ? -13.557 -8.978 6.801 1.00 44.59 88 THR A O 1
ATOM 652 N N . ALA A 1 89 ? -15.489 -8.921 7.930 1.00 41.53 89 ALA A N 1
ATOM 653 C CA . ALA A 1 89 ? -16.365 -9.154 6.783 1.00 41.53 89 ALA A CA 1
ATOM 654 C C . ALA A 1 89 ? -16.736 -7.836 6.063 1.00 41.53 89 ALA A C 1
ATOM 656 O O . ALA A 1 89 ? -17.812 -7.716 5.472 1.00 41.53 89 ALA A O 1
ATOM 657 N N . LEU A 1 90 ? -15.878 -6.814 6.162 1.00 51.91 90 LEU A N 1
ATOM 658 C CA . LEU A 1 90 ? -16.108 -5.496 5.583 1.00 51.91 90 LEU A CA 1
ATOM 659 C C . LEU A 1 90 ? -15.989 -5.560 4.064 1.00 51.91 90 LEU A C 1
ATOM 661 O O . LEU A 1 90 ? -15.207 -6.320 3.501 1.00 51.91 90 LEU A O 1
ATOM 665 N N . SER A 1 91 ? -16.808 -4.748 3.401 1.00 58.50 91 SER A N 1
ATOM 666 C CA . SER A 1 91 ? -16.833 -4.645 1.947 1.00 58.50 91 SER A CA 1
ATOM 667 C C . SER A 1 91 ? -15.417 -4.543 1.369 1.00 58.50 91 SER A C 1
ATOM 669 O O . SER A 1 91 ? -14.617 -3.769 1.900 1.00 58.50 91 SER A O 1
ATOM 671 N N . PRO A 1 92 ? -15.119 -5.286 0.287 1.00 75.50 92 PRO A N 1
ATOM 672 C CA . PRO A 1 92 ? -13.789 -5.331 -0.295 1.00 75.50 92 PRO A CA 1
ATOM 673 C C . PRO A 1 92 ? -13.229 -3.925 -0.500 1.00 75.50 92 PRO A C 1
ATOM 675 O O . PRO A 1 92 ? -13.896 -3.053 -1.071 1.00 75.50 92 PRO A O 1
ATOM 678 N N . ARG A 1 93 ? -11.995 -3.696 -0.048 1.00 89.19 93 ARG A N 1
ATOM 679 C CA . ARG A 1 93 ? -11.329 -2.409 -0.240 1.00 89.19 93 ARG A CA 1
ATOM 680 C C . ARG A 1 93 ? -11.022 -2.253 -1.724 1.00 89.19 93 ARG A C 1
ATOM 682 O O . ARG A 1 93 ? -10.204 -2.983 -2.283 1.00 89.19 93 ARG A O 1
ATOM 689 N N . ARG A 1 94 ? -11.720 -1.326 -2.380 1.00 89.12 94 ARG A N 1
ATOM 690 C CA . ARG A 1 94 ? -11.580 -1.060 -3.817 1.00 89.12 94 ARG A CA 1
ATOM 691 C C . ARG A 1 94 ? -11.070 0.345 -4.072 1.00 89.12 94 ARG A C 1
ATOM 693 O O . ARG A 1 94 ? -11.490 1.311 -3.431 1.00 89.12 94 ARG A O 1
ATOM 700 N N . LEU A 1 95 ? -10.137 0.439 -5.009 1.00 88.44 95 LEU A N 1
ATOM 701 C CA . LEU A 1 95 ? -9.506 1.681 -5.410 1.00 88.44 95 LEU A CA 1
ATOM 702 C C . LEU A 1 95 ? -10.304 2.326 -6.547 1.00 88.44 95 LEU A C 1
ATOM 704 O O . LEU A 1 95 ? -10.499 1.694 -7.593 1.00 88.44 95 LEU A O 1
ATOM 708 N N . PRO A 1 96 ? -10.729 3.595 -6.405 1.00 88.00 96 PRO A N 1
ATOM 709 C CA . PRO A 1 96 ? -11.375 4.292 -7.504 1.00 88.00 96 PRO A CA 1
ATOM 710 C C . PRO A 1 96 ? -10.363 4.535 -8.629 1.00 88.00 96 PRO A C 1
ATOM 712 O O . PRO A 1 96 ? -9.182 4.763 -8.378 1.00 88.00 96 PRO A O 1
ATOM 715 N N . ALA A 1 97 ? -10.822 4.544 -9.883 1.00 85.25 97 ALA A N 1
ATOM 716 C CA . ALA A 1 97 ? -9.950 4.789 -11.037 1.00 85.25 97 ALA A CA 1
ATOM 717 C C . ALA A 1 97 ? -9.206 6.139 -10.955 1.00 85.25 97 ALA A C 1
ATOM 719 O O . ALA A 1 97 ? -8.114 6.277 -11.492 1.00 85.25 97 ALA A O 1
ATOM 720 N N . SER A 1 98 ? -9.754 7.112 -10.219 1.00 89.25 98 SER A N 1
ATOM 721 C CA . SER A 1 98 ? -9.159 8.436 -10.006 1.00 89.25 98 SER A CA 1
ATOM 722 C C . SER A 1 98 ? -7.813 8.428 -9.273 1.00 89.25 98 SER A C 1
ATOM 724 O O . SER A 1 98 ? -7.150 9.459 -9.250 1.00 89.25 98 SER A O 1
ATOM 726 N N . VAL A 1 99 ? -7.416 7.317 -8.641 1.00 93.38 99 VAL A N 1
ATOM 727 C CA . VAL A 1 99 ? -6.089 7.210 -8.006 1.00 93.38 99 VAL A CA 1
ATOM 728 C C . VAL A 1 99 ? -4.977 6.898 -9.005 1.00 93.38 99 VAL A C 1
ATOM 730 O O . VAL A 1 99 ? -3.807 7.023 -8.656 1.00 93.38 99 VAL A O 1
ATOM 733 N N . SER A 1 100 ? -5.303 6.472 -10.226 1.00 94.00 100 SER A N 1
ATOM 734 C CA . SER A 1 100 ? -4.319 6.163 -11.264 1.00 94.00 100 SER A CA 1
ATOM 735 C C . SER A 1 100 ? -3.769 7.445 -11.888 1.00 94.00 100 SER A C 1
ATOM 737 O O . SER A 1 100 ? -4.511 8.373 -12.195 1.00 94.00 100 SER A O 1
ATOM 739 N N . LEU A 1 101 ? -2.450 7.498 -12.072 1.00 94.88 101 LEU A N 1
ATOM 740 C CA . LEU A 1 101 ? -1.730 8.642 -12.632 1.00 94.88 101 LEU A CA 1
ATOM 741 C C . LEU A 1 101 ? -0.735 8.166 -13.692 1.00 94.88 101 LEU A C 1
ATOM 743 O O . LEU A 1 101 ? -0.324 7.009 -13.687 1.00 94.88 101 LEU A O 1
ATOM 747 N N . ASN A 1 102 ? -0.301 9.073 -14.572 1.00 96.19 102 ASN A N 1
ATOM 748 C CA . ASN A 1 102 ? 0.832 8.863 -15.485 1.00 96.19 102 ASN A CA 1
ATOM 749 C C . ASN A 1 102 ? 0.819 7.505 -16.224 1.00 96.19 102 ASN A C 1
ATOM 751 O O . ASN A 1 102 ? 1.864 6.874 -16.396 1.00 96.19 102 ASN A O 1
ATOM 755 N N . GLU A 1 103 ? -0.356 7.054 -16.677 1.00 96.12 103 GLU A N 1
ATOM 756 C CA . GLU A 1 103 ? -0.552 5.701 -17.222 1.00 96.12 103 GLU A CA 1
ATOM 757 C C . GLU A 1 103 ? 0.334 5.424 -18.441 1.00 96.12 103 GLU A C 1
ATOM 759 O O . GLU A 1 103 ? 0.928 4.355 -18.551 1.00 96.12 103 GLU A O 1
ATOM 764 N N . GLY A 1 104 ? 0.516 6.421 -19.315 1.00 97.38 104 GLY A N 1
ATOM 765 C CA . GLY A 1 104 ? 1.410 6.300 -20.467 1.00 97.38 104 GLY A CA 1
ATOM 766 C C . GLY A 1 104 ? 2.867 6.046 -20.069 1.00 97.38 104 GLY A C 1
ATOM 767 O O . GLY A 1 104 ? 3.572 5.304 -20.749 1.00 97.38 104 GLY A O 1
ATOM 768 N N . ARG A 1 105 ? 3.320 6.603 -18.937 1.00 97.12 105 ARG A N 1
ATOM 769 C CA . ARG A 1 105 ? 4.679 6.374 -18.428 1.00 97.12 105 ARG A CA 1
ATOM 770 C C . ARG A 1 105 ? 4.825 4.989 -17.803 1.00 97.12 105 ARG A C 1
ATOM 772 O O . ARG A 1 105 ? 5.870 4.367 -17.985 1.00 97.12 105 ARG A O 1
ATOM 779 N N . LEU A 1 106 ? 3.792 4.504 -17.108 1.00 97.94 106 LEU A N 1
ATOM 780 C CA . LEU A 1 106 ? 3.735 3.127 -16.613 1.00 97.94 106 LEU A CA 1
ATOM 781 C C . LEU A 1 106 ? 3.829 2.133 -17.775 1.00 97.94 106 LEU A C 1
ATOM 783 O O . LEU A 1 106 ? 4.720 1.282 -17.777 1.00 97.94 106 LEU A O 1
ATOM 787 N N . LEU A 1 107 ? 2.971 2.301 -18.784 1.00 97.44 107 LEU A N 1
ATOM 788 C CA . LEU A 1 107 ? 2.927 1.440 -19.962 1.00 97.44 107 LEU A CA 1
ATOM 789 C C . LEU A 1 107 ? 4.260 1.464 -20.717 1.00 97.44 107 LEU A C 1
ATOM 791 O O . LEU A 1 107 ? 4.777 0.417 -21.084 1.00 97.44 107 LEU A O 1
ATOM 795 N N . GLN A 1 108 ? 4.863 2.642 -20.891 1.00 97.56 108 GLN A N 1
ATOM 796 C CA . GLN A 1 108 ? 6.156 2.773 -21.563 1.00 97.56 108 GLN A CA 1
ATOM 797 C C . GLN A 1 108 ? 7.289 2.031 -20.837 1.00 97.56 108 GLN A C 1
ATOM 799 O O . GLN A 1 108 ? 8.140 1.439 -21.493 1.00 97.56 108 GLN A O 1
ATOM 804 N N . LEU A 1 109 ? 7.346 2.108 -19.504 1.00 97.31 109 LEU A N 1
ATOM 805 C CA . LEU A 1 109 ? 8.455 1.538 -18.731 1.00 97.31 109 LEU A CA 1
ATOM 806 C C . LEU A 1 109 ? 8.264 0.066 -18.372 1.00 97.31 109 LEU A C 1
ATOM 808 O O . LEU A 1 109 ? 9.242 -0.588 -18.034 1.00 97.31 109 LEU A O 1
ATOM 812 N N . THR A 1 110 ? 7.032 -0.437 -18.380 1.00 97.69 110 THR A N 1
ATOM 813 C CA . THR A 1 110 ? 6.725 -1.776 -17.851 1.00 97.69 110 THR A CA 1
ATOM 814 C C . THR A 1 110 ? 5.843 -2.608 -18.770 1.00 97.69 110 THR A C 1
ATOM 816 O O . THR A 1 110 ? 5.707 -3.799 -18.556 1.00 97.69 110 THR A O 1
ATOM 819 N N . GLY A 1 111 ? 5.178 -2.018 -19.762 1.00 97.12 111 GLY A N 1
ATOM 820 C CA . GLY A 1 111 ? 4.125 -2.698 -20.519 1.00 97.12 111 GLY A CA 1
ATOM 821 C C . GLY A 1 111 ? 2.837 -2.963 -19.724 1.00 97.12 111 GLY A C 1
ATOM 822 O O . GLY A 1 111 ? 1.897 -3.511 -20.290 1.00 97.12 111 GLY A O 1
ATOM 823 N N . LEU A 1 112 ? 2.762 -2.571 -18.446 1.00 97.12 112 LEU A N 1
ATOM 824 C CA . LEU A 1 112 ? 1.580 -2.746 -17.601 1.00 97.12 112 LEU A CA 1
ATOM 825 C C . LEU A 1 112 ? 0.600 -1.577 -17.754 1.00 97.12 112 LEU A C 1
ATOM 827 O O . LEU A 1 112 ? 0.994 -0.414 -17.848 1.00 97.12 112 LEU A O 1
ATOM 831 N N . GLU A 1 113 ? -0.693 -1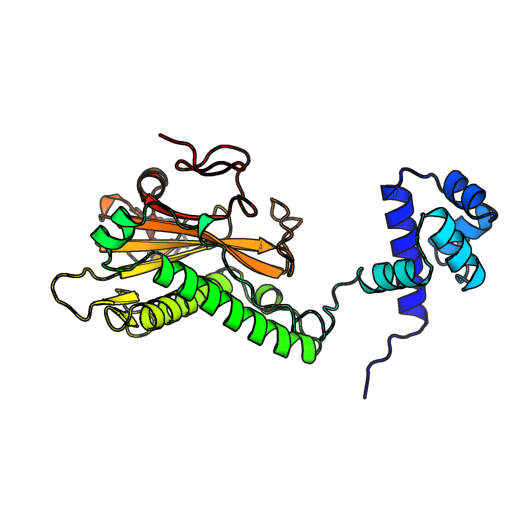.886 -17.695 1.00 96.12 113 GLU A N 1
ATOM 832 C CA . GLU A 1 113 ? -1.753 -0.887 -17.553 1.00 96.12 113 GLU A CA 1
ATOM 833 C C . GLU A 1 113 ? -1.945 -0.473 -16.085 1.00 96.12 113 GLU A C 1
ATOM 835 O O . GLU A 1 113 ? -1.606 -1.207 -15.151 1.00 96.12 113 GLU A O 1
ATOM 840 N N . SER A 1 114 ? -2.558 0.692 -15.854 1.00 95.12 114 SER A N 1
ATOM 841 C CA . SER A 1 114 ? -2.889 1.157 -14.499 1.00 95.12 114 SER A CA 1
ATOM 842 C C . SER A 1 114 ? -3.861 0.215 -13.774 1.00 95.12 114 SER A C 1
ATOM 844 O O . SER A 1 114 ? -3.801 0.079 -12.549 1.00 95.12 114 SER A O 1
ATOM 846 N N . SER A 1 115 ? -4.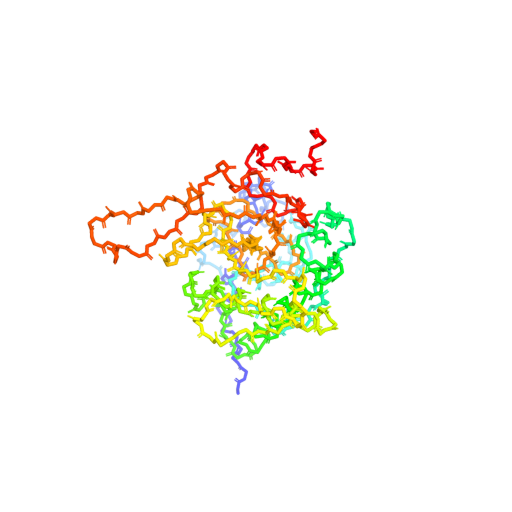708 -0.490 -14.531 1.00 93.94 115 SER A N 1
ATOM 847 C CA . SER A 1 115 ? -5.594 -1.557 -14.060 1.00 93.94 115 SER A CA 1
ATOM 848 C C . SER A 1 115 ? -4.826 -2.686 -13.365 1.00 93.94 115 SER A C 1
ATOM 850 O O . SER A 1 115 ? -5.282 -3.163 -12.325 1.00 93.94 115 SER A O 1
ATOM 852 N N . ALA A 1 116 ? -3.639 -3.056 -13.860 1.00 95.56 116 ALA A N 1
ATOM 853 C CA . ALA A 1 116 ? -2.803 -4.088 -13.252 1.00 95.56 116 ALA A CA 1
ATOM 854 C C . ALA A 1 116 ? -2.252 -3.646 -11.890 1.00 95.56 116 ALA A C 1
ATOM 856 O O . ALA A 1 116 ? -2.262 -4.422 -10.937 1.00 95.56 116 ALA A O 1
ATOM 857 N N . ILE A 1 117 ? -1.846 -2.376 -11.759 1.00 97.94 117 ILE A N 1
ATOM 858 C CA . ILE A 1 117 ? -1.384 -1.821 -10.477 1.00 97.94 117 ILE A CA 1
ATOM 859 C C . ILE A 1 117 ? -2.530 -1.751 -9.466 1.00 97.94 117 ILE A C 1
ATOM 861 O O . ILE A 1 117 ? -2.349 -2.171 -8.324 1.00 97.94 117 ILE A O 1
ATOM 865 N N . ARG A 1 118 ? -3.719 -1.276 -9.870 1.00 96.19 118 ARG A N 1
ATOM 866 C CA . ARG A 1 118 ? -4.892 -1.263 -8.978 1.00 96.19 118 ARG A CA 1
ATOM 867 C C . ARG A 1 118 ? -5.263 -2.676 -8.530 1.00 96.19 118 ARG A C 1
ATOM 869 O O . ARG A 1 118 ? -5.412 -2.894 -7.334 1.00 96.19 118 ARG A O 1
ATOM 876 N N . SER A 1 119 ? -5.324 -3.628 -9.462 1.00 94.75 119 SER A N 1
ATOM 877 C CA . SER A 1 119 ? -5.651 -5.030 -9.161 1.00 94.75 119 SER A CA 1
ATOM 878 C C . SER A 1 119 ? -4.629 -5.657 -8.212 1.00 94.75 119 SER A C 1
ATOM 880 O O . SER A 1 119 ? -5.009 -6.349 -7.277 1.00 94.75 119 SER A O 1
ATOM 882 N N . ALA A 1 120 ? -3.336 -5.361 -8.381 1.00 97.69 120 ALA A N 1
ATOM 883 C CA . ALA A 1 120 ? -2.296 -5.840 -7.474 1.00 97.69 120 ALA A CA 1
ATOM 884 C C . ALA A 1 120 ? -2.424 -5.263 -6.055 1.00 97.69 120 ALA A C 1
ATOM 886 O O . ALA A 1 120 ? -2.177 -5.963 -5.075 1.00 97.69 120 ALA A O 1
ATOM 887 N N . VAL A 1 121 ? -2.814 -3.993 -5.924 1.00 98.12 121 VAL A N 1
ATOM 888 C CA . VAL A 1 121 ? -3.064 -3.376 -4.613 1.00 98.12 121 VAL A CA 1
ATOM 889 C C . VAL A 1 121 ? -4.330 -3.942 -3.966 1.00 98.12 121 VAL A C 1
ATOM 891 O O . VAL A 1 121 ? -4.318 -4.243 -2.777 1.00 98.12 121 VAL A O 1
ATOM 894 N N . GLU A 1 122 ? -5.399 -4.142 -4.735 1.00 95.38 122 GLU A N 1
ATOM 895 C CA . GLU A 1 122 ? -6.632 -4.775 -4.250 1.00 95.38 122 GLU A CA 1
ATOM 896 C C . GLU A 1 122 ? -6.397 -6.238 -3.844 1.00 95.38 122 GLU A C 1
ATOM 898 O O . GLU A 1 122 ? -6.895 -6.661 -2.807 1.00 95.38 122 GLU A O 1
ATOM 903 N N . TYR A 1 123 ? -5.546 -6.973 -4.566 1.00 94.81 123 TYR A N 1
ATOM 904 C CA . TYR A 1 123 ? -5.100 -8.317 -4.188 1.00 94.81 123 TYR A CA 1
ATOM 905 C C . TYR A 1 123 ? -4.400 -8.331 -2.820 1.00 94.81 123 TYR A C 1
ATOM 907 O O . TYR A 1 123 ? -4.658 -9.200 -1.982 1.00 94.81 123 TYR A O 1
ATOM 915 N N . VAL A 1 124 ? -3.522 -7.352 -2.561 1.00 97.44 124 VAL A N 1
ATOM 916 C CA . VAL A 1 124 ? -2.879 -7.189 -1.246 1.00 97.44 124 VAL A CA 1
ATOM 917 C C . VAL A 1 124 ? -3.929 -6.936 -0.175 1.00 97.44 124 VAL A C 1
ATOM 919 O O . VAL A 1 124 ? -3.843 -7.525 0.901 1.00 97.44 124 VAL A O 1
ATOM 922 N N . TYR A 1 125 ? -4.899 -6.065 -0.457 1.00 95.75 125 TYR A N 1
ATOM 923 C CA . TYR A 1 125 ? -5.953 -5.743 0.493 1.00 95.75 125 TYR A CA 1
ATOM 924 C C . TYR A 1 125 ? -6.792 -6.962 0.839 1.00 95.75 125 TYR A C 1
ATOM 926 O O . TYR A 1 125 ? -6.861 -7.312 2.011 1.00 95.75 125 TYR A O 1
ATOM 934 N N . ASP A 1 126 ? -7.314 -7.654 -0.169 1.00 92.00 126 ASP A N 1
ATOM 935 C CA . ASP A 1 126 ? -8.145 -8.842 0.009 1.00 92.00 126 ASP A CA 1
ATOM 936 C C . ASP A 1 126 ? -7.389 -9.938 0.781 1.00 92.00 126 ASP A C 1
ATOM 938 O O . ASP A 1 126 ? -7.945 -10.579 1.672 1.00 92.00 126 ASP A O 1
ATOM 942 N N . THR A 1 127 ? -6.093 -10.118 0.500 1.00 94.56 127 THR A N 1
ATOM 943 C CA . THR A 1 127 ? -5.275 -11.121 1.195 1.00 94.56 127 THR A CA 1
ATOM 944 C C . THR A 1 127 ? -5.027 -10.757 2.659 1.00 94.56 127 THR A C 1
ATOM 946 O O . THR A 1 127 ? -5.145 -11.614 3.533 1.00 94.56 127 THR A O 1
ATOM 949 N N . LEU A 1 128 ? -4.657 -9.504 2.945 1.00 95.12 128 LEU A N 1
ATOM 950 C CA . LEU A 1 128 ? -4.420 -9.064 4.322 1.00 95.12 128 LEU A CA 1
ATOM 951 C C . LEU A 1 128 ? -5.716 -9.041 5.132 1.00 95.12 128 LEU A C 1
ATOM 953 O O . LEU A 1 128 ? -5.702 -9.480 6.276 1.00 95.12 128 LEU A O 1
ATOM 957 N N . ASP A 1 129 ? -6.821 -8.606 4.529 1.00 91.19 129 ASP A N 1
ATOM 958 C CA . ASP A 1 129 ? -8.129 -8.565 5.184 1.00 91.19 129 ASP A CA 1
ATOM 959 C C . ASP A 1 129 ? -8.600 -9.980 5.537 1.00 91.19 129 ASP A C 1
ATOM 961 O O . ASP A 1 129 ? -9.103 -10.198 6.635 1.00 91.19 129 ASP A O 1
ATOM 965 N N . LEU A 1 130 ? -8.358 -10.968 4.665 1.00 90.00 130 LEU A N 1
ATOM 966 C CA . LEU A 1 130 ? -8.640 -12.375 4.958 1.00 90.00 130 LEU A CA 1
ATOM 967 C C . LEU A 1 130 ? -7.788 -12.918 6.118 1.00 90.00 130 LEU A C 1
ATOM 969 O O . LEU A 1 130 ? -8.299 -13.641 6.974 1.00 90.00 130 LEU A O 1
ATOM 973 N N . ILE A 1 131 ? -6.493 -12.586 6.153 1.00 91.38 131 ILE A N 1
ATOM 974 C CA . ILE A 1 131 ? -5.602 -12.986 7.253 1.00 91.38 131 ILE A CA 1
ATOM 975 C C . ILE A 1 131 ? -6.074 -12.353 8.564 1.00 91.38 131 ILE A C 1
ATOM 977 O O . ILE A 1 131 ? -6.193 -13.049 9.573 1.00 91.38 131 ILE A O 1
ATOM 981 N N . ASP A 1 132 ? -6.363 -11.054 8.545 1.00 90.38 132 ASP A N 1
ATOM 982 C CA . ASP A 1 132 ? -6.843 -10.316 9.709 1.00 90.38 132 ASP A CA 1
ATOM 983 C C . ASP A 1 132 ? -8.188 -10.867 10.189 1.00 90.38 132 ASP A C 1
ATOM 985 O O . ASP A 1 132 ? -8.352 -11.071 11.390 1.00 90.38 132 ASP A O 1
ATOM 989 N N . ALA A 1 133 ? -9.102 -11.209 9.274 1.00 83.44 133 ALA A N 1
ATOM 990 C CA . ALA A 1 133 ? -10.371 -11.860 9.592 1.00 83.44 133 ALA A CA 1
ATOM 991 C C . ALA A 1 133 ? -10.187 -13.147 10.390 1.00 83.44 133 ALA A C 1
ATOM 993 O O . ALA A 1 133 ? -10.799 -13.323 11.444 1.00 83.44 133 ALA A O 1
ATOM 994 N N . GLU A 1 134 ? -9.308 -14.029 9.921 1.00 85.50 134 GLU A N 1
ATOM 995 C CA . GLU A 1 134 ? -9.070 -15.316 10.569 1.00 85.50 134 GLU A CA 1
ATOM 996 C C . GLU A 1 134 ? -8.347 -15.165 11.916 1.00 85.50 134 GLU A C 1
ATOM 998 O O . GLU A 1 134 ? -8.649 -15.878 12.876 1.00 85.50 134 GLU A O 1
ATOM 1003 N N . LEU A 1 135 ? -7.402 -14.225 12.016 1.00 82.94 135 LEU A N 1
ATOM 1004 C CA . LEU A 1 135 ? -6.715 -13.910 13.269 1.00 82.94 135 LEU A CA 1
ATOM 1005 C C . LEU A 1 135 ? -7.696 -13.367 14.312 1.00 82.94 135 LEU A C 1
ATOM 1007 O O . LEU A 1 135 ? -7.727 -13.851 15.446 1.00 82.94 135 LEU A O 1
ATOM 1011 N N . ILE A 1 136 ? -8.527 -12.410 13.911 1.00 82.31 136 ILE A N 1
ATOM 1012 C CA . ILE A 1 136 ? -9.510 -11.758 14.774 1.00 82.31 136 ILE A CA 1
ATOM 1013 C C . ILE A 1 136 ? -10.600 -12.734 15.209 1.00 82.31 136 ILE A C 1
ATOM 1015 O O . ILE A 1 136 ? -10.945 -12.781 16.388 1.00 82.31 136 ILE A O 1
ATOM 1019 N N . ALA A 1 137 ? -11.089 -13.589 14.306 1.00 77.81 137 ALA A N 1
ATOM 1020 C CA . ALA A 1 137 ? -12.056 -14.634 14.645 1.00 77.81 137 ALA A CA 1
ATOM 1021 C C . ALA A 1 137 ? -11.551 -15.586 15.749 1.00 77.81 137 ALA A C 1
ATOM 1023 O O . ALA A 1 137 ? -12.349 -16.230 16.433 1.00 77.81 137 ALA A O 1
ATOM 1024 N N . ARG A 1 138 ? -10.230 -15.658 15.955 1.00 81.69 138 ARG A N 1
ATOM 1025 C CA . ARG A 1 138 ? -9.567 -16.448 17.003 1.00 81.69 138 ARG A CA 1
ATOM 1026 C C . ARG A 1 138 ? -9.150 -15.624 18.229 1.00 81.69 138 ARG A C 1
ATOM 1028 O O . ARG A 1 138 ? -8.422 -16.144 19.072 1.00 81.69 138 ARG A O 1
ATOM 1035 N N . GLY A 1 139 ? -9.590 -14.369 18.337 1.00 77.25 139 GLY A N 1
ATOM 1036 C CA . GLY A 1 139 ? -9.219 -13.453 19.421 1.00 77.25 139 GLY A CA 1
ATOM 1037 C C . GLY A 1 139 ? -7.768 -12.970 19.343 1.00 77.25 139 GLY A C 1
ATOM 1038 O O . GLY A 1 139 ? -7.158 -12.666 20.365 1.00 77.25 139 GLY A O 1
ATOM 1039 N N . SER A 1 140 ? -7.170 -12.974 18.148 1.00 80.75 140 SER A N 1
ATOM 1040 C CA . SER A 1 140 ? -5.835 -12.426 17.915 1.00 80.75 140 SER A CA 1
ATOM 1041 C C . SER A 1 140 ? -5.908 -11.017 17.330 1.00 80.75 140 SER A C 1
ATOM 1043 O O . SER A 1 140 ? -6.917 -10.598 16.767 1.00 80.75 140 SER A O 1
ATOM 1045 N N . LYS A 1 141 ? -4.801 -10.279 17.434 1.00 83.12 141 LYS A N 1
ATOM 1046 C CA . LYS A 1 141 ? -4.665 -8.962 16.803 1.00 83.12 141 LYS A CA 1
ATOM 1047 C C . LYS A 1 141 ? -4.521 -9.121 15.280 1.00 83.12 141 LYS A C 1
ATOM 1049 O O . LYS A 1 141 ? -4.007 -10.152 14.840 1.00 83.12 141 LYS A O 1
ATOM 1054 N N . PRO A 1 142 ? -4.865 -8.090 14.484 1.00 88.81 142 PRO A N 1
ATOM 1055 C CA . PRO A 1 142 ? -4.462 -8.009 13.080 1.00 88.81 142 PRO A CA 1
ATOM 1056 C C . PRO A 1 142 ? -2.972 -8.299 12.892 1.00 88.81 142 PRO A C 1
ATOM 1058 O O . PRO A 1 142 ? -2.157 -7.986 13.769 1.00 88.81 142 PRO A O 1
ATOM 1061 N N . ILE A 1 143 ? -2.594 -8.820 11.727 1.00 92.94 143 ILE A N 1
ATOM 1062 C CA . ILE A 1 143 ? -1.228 -9.249 11.419 1.00 92.94 143 ILE A CA 1
ATOM 1063 C C . ILE A 1 143 ? -0.211 -8.132 11.656 1.00 92.94 143 ILE A C 1
ATOM 1065 O O . ILE A 1 143 ? 0.881 -8.383 12.167 1.00 92.94 143 ILE A O 1
ATOM 1069 N N . SER A 1 144 ? -0.585 -6.879 11.381 1.00 90.31 144 SER A N 1
ATOM 1070 C CA . SER A 1 144 ? 0.267 -5.706 11.596 1.00 90.31 144 SER A CA 1
ATOM 1071 C C . SER A 1 144 ? 0.673 -5.498 13.059 1.00 90.31 144 SER A C 1
ATOM 1073 O O . SER A 1 144 ? 1.674 -4.837 13.321 1.00 90.31 144 SER A O 1
ATOM 1075 N N . GLY A 1 145 ? -0.128 -5.996 14.005 1.00 87.62 145 GLY A N 1
ATOM 1076 C CA . GLY A 1 145 ? 0.133 -5.946 15.442 1.00 87.62 145 GLY A CA 1
ATOM 1077 C C . GLY A 1 145 ? 0.896 -7.163 15.969 1.00 87.62 145 GLY A C 1
ATOM 1078 O O . GLY A 1 145 ? 1.288 -7.160 17.134 1.00 87.62 145 GLY A O 1
ATOM 1079 N N . LEU A 1 146 ? 1.097 -8.189 15.136 1.00 85.81 146 LEU A N 1
ATOM 1080 C CA . LEU A 1 146 ? 1.788 -9.433 15.489 1.00 85.81 146 LEU A CA 1
ATOM 1081 C C . LEU A 1 146 ? 3.208 -9.512 14.924 1.00 85.81 146 LEU A C 1
ATOM 1083 O O . LEU A 1 146 ? 4.040 -10.239 15.464 1.00 85.81 146 LEU A O 1
ATOM 1087 N N . VAL A 1 147 ? 3.493 -8.791 13.837 1.00 89.62 147 VAL A N 1
ATOM 1088 C CA . VAL A 1 147 ? 4.795 -8.827 13.161 1.00 89.62 147 VAL A CA 1
ATOM 1089 C C . VAL A 1 147 ? 5.500 -7.479 13.219 1.00 89.62 147 VAL A C 1
ATOM 1091 O O . VAL A 1 147 ? 4.878 -6.418 13.248 1.00 89.62 147 VAL A O 1
ATOM 1094 N N . GLU A 1 148 ? 6.830 -7.505 13.168 1.00 89.38 148 GLU A N 1
ATOM 1095 C CA . GLU A 1 148 ? 7.605 -6.284 12.972 1.00 89.38 148 GLU A CA 1
ATOM 1096 C C . GLU A 1 148 ? 7.234 -5.597 11.651 1.00 89.38 148 GLU A C 1
ATOM 1098 O O . GLU A 1 148 ? 7.000 -6.240 10.626 1.00 89.38 148 GLU A O 1
ATOM 1103 N N . LEU A 1 149 ? 7.263 -4.264 11.632 1.00 87.75 149 LEU A N 1
ATOM 1104 C CA . LEU A 1 149 ? 6.874 -3.479 10.453 1.00 87.75 149 LEU A CA 1
ATOM 1105 C C . LEU A 1 149 ? 7.753 -3.758 9.222 1.00 87.75 149 LEU A C 1
ATOM 1107 O O . LEU A 1 149 ? 7.288 -3.621 8.091 1.00 87.75 149 LEU A O 1
ATOM 1111 N N . ALA A 1 150 ? 9.008 -4.168 9.432 1.00 86.88 150 ALA A N 1
ATOM 1112 C CA . ALA A 1 150 ? 9.889 -4.614 8.356 1.00 86.88 150 ALA A CA 1
ATOM 1113 C C . ALA A 1 150 ? 9.392 -5.925 7.718 1.00 86.88 150 ALA A C 1
ATOM 1115 O O . ALA A 1 150 ? 9.396 -6.050 6.492 1.00 86.88 150 ALA A O 1
ATOM 1116 N N . ASN A 1 151 ? 8.884 -6.855 8.530 1.00 90.81 151 ASN A N 1
ATOM 1117 C CA . ASN A 1 151 ? 8.285 -8.102 8.056 1.00 90.81 151 ASN A CA 1
ATOM 1118 C C . ASN A 1 151 ? 6.968 -7.826 7.330 1.00 90.81 151 ASN A C 1
ATOM 1120 O O . ASN A 1 151 ? 6.761 -8.357 6.244 1.00 90.81 151 ASN A O 1
ATOM 1124 N N . LEU A 1 152 ? 6.136 -6.917 7.854 1.00 93.56 152 LEU A N 1
ATOM 1125 C CA . LEU A 1 152 ? 4.912 -6.488 7.170 1.00 93.56 152 LEU A CA 1
ATOM 1126 C C . LEU A 1 152 ? 5.213 -5.861 5.800 1.00 93.56 152 LEU A C 1
ATOM 1128 O O . LEU A 1 152 ? 4.546 -6.174 4.818 1.00 93.56 152 LEU A O 1
ATOM 1132 N N . SER A 1 153 ? 6.246 -5.016 5.711 1.00 93.94 153 SER A N 1
ATOM 1133 C CA . SER A 1 153 ? 6.696 -4.461 4.427 1.00 93.94 153 SER A CA 1
ATOM 1134 C C . SER A 1 153 ? 7.089 -5.574 3.448 1.00 93.94 153 SER A C 1
ATOM 1136 O O . SER A 1 153 ? 6.646 -5.560 2.306 1.00 93.94 153 SER A O 1
ATOM 1138 N N . SER A 1 154 ? 7.862 -6.568 3.900 1.00 92.69 154 SER A N 1
ATOM 1139 C CA . SER A 1 154 ? 8.250 -7.727 3.080 1.00 92.69 154 SER A CA 1
ATOM 1140 C C . SER A 1 154 ? 7.039 -8.540 2.603 1.00 92.69 154 SER A C 1
ATOM 1142 O O . SER A 1 154 ? 6.948 -8.887 1.425 1.00 92.69 154 SER A O 1
ATOM 1144 N N . MET A 1 155 ? 6.065 -8.784 3.488 1.00 95.12 155 MET A N 1
ATOM 1145 C CA . MET A 1 155 ? 4.806 -9.454 3.144 1.00 95.12 155 MET A CA 1
ATOM 1146 C C . MET A 1 155 ? 4.049 -8.690 2.056 1.00 95.12 155 MET A C 1
ATOM 1148 O O . MET A 1 155 ? 3.711 -9.279 1.033 1.00 95.12 155 MET A O 1
ATOM 1152 N N . ILE A 1 156 ? 3.857 -7.377 2.226 1.00 96.81 156 ILE A N 1
ATOM 1153 C CA . ILE A 1 156 ? 3.213 -6.525 1.215 1.00 96.81 156 ILE A CA 1
ATOM 1154 C C . ILE A 1 156 ? 3.984 -6.586 -0.107 1.00 96.81 156 ILE A C 1
ATOM 1156 O O . ILE A 1 156 ? 3.364 -6.718 -1.155 1.00 96.81 156 ILE A O 1
ATOM 1160 N N . GLY A 1 157 ? 5.319 -6.546 -0.084 1.00 95.31 157 GLY A N 1
ATOM 1161 C CA . GLY A 1 157 ? 6.134 -6.606 -1.302 1.00 95.31 157 GLY A CA 1
ATOM 1162 C C . GLY A 1 157 ? 5.934 -7.905 -2.080 1.00 95.31 157 GLY A C 1
ATOM 1163 O O . GLY A 1 157 ? 5.752 -7.879 -3.297 1.00 95.31 157 GLY A O 1
ATOM 1164 N N . ASN A 1 158 ? 5.883 -9.034 -1.372 1.00 95.06 158 ASN A N 1
ATOM 1165 C CA . ASN A 1 158 ? 5.612 -10.335 -1.978 1.00 95.06 158 ASN A CA 1
ATOM 1166 C C . ASN A 1 158 ? 4.190 -10.430 -2.546 1.00 95.06 158 ASN A C 1
ATOM 1168 O O . ASN A 1 158 ? 4.017 -10.934 -3.656 1.00 95.06 158 ASN A O 1
ATOM 1172 N N . LEU A 1 159 ? 3.193 -9.927 -1.810 1.00 97.31 159 LEU A N 1
ATOM 1173 C CA . LEU A 1 159 ? 1.792 -9.916 -2.241 1.00 97.31 159 LEU A CA 1
ATOM 1174 C C . LEU A 1 159 ? 1.577 -9.015 -3.459 1.00 97.31 159 LEU A C 1
ATOM 1176 O O . LEU A 1 159 ? 0.926 -9.434 -4.408 1.00 97.31 159 LEU A O 1
ATOM 1180 N N . VAL A 1 160 ? 2.179 -7.823 -3.477 1.00 97.19 160 VAL A N 1
ATOM 1181 C CA . VAL A 1 160 ? 2.160 -6.927 -4.641 1.00 97.19 160 VAL A CA 1
ATOM 1182 C C . VAL A 1 160 ? 2.782 -7.617 -5.849 1.00 97.19 160 VAL A C 1
ATOM 1184 O O . VAL A 1 160 ? 2.218 -7.569 -6.935 1.00 97.19 160 VAL A O 1
ATOM 1187 N N . GLY A 1 161 ? 3.927 -8.283 -5.678 1.00 96.75 161 GLY A N 1
ATOM 1188 C CA . GLY A 1 161 ? 4.554 -9.023 -6.768 1.00 96.75 161 GLY A CA 1
ATOM 1189 C C . GLY A 1 161 ? 3.648 -10.119 -7.330 1.00 96.75 161 GLY A C 1
ATOM 1190 O O . GLY A 1 161 ? 3.534 -10.245 -8.547 1.00 96.75 161 GLY A O 1
ATOM 1191 N N . ALA A 1 162 ? 2.996 -10.898 -6.464 1.00 95.44 162 ALA A N 1
ATOM 1192 C CA . ALA A 1 162 ? 2.032 -11.910 -6.893 1.00 95.44 162 ALA A CA 1
ATOM 1193 C C . ALA A 1 162 ? 0.845 -11.276 -7.639 1.00 95.44 162 ALA A C 1
ATOM 1195 O O . ALA A 1 162 ? 0.541 -11.690 -8.756 1.00 95.44 162 ALA A O 1
ATOM 1196 N N . GLY A 1 163 ? 0.258 -10.218 -7.074 1.00 96.81 163 GLY A N 1
ATOM 1197 C CA . GLY A 1 163 ? -0.867 -9.505 -7.673 1.00 96.81 163 GLY A CA 1
ATOM 1198 C C . GLY A 1 163 ? -0.532 -8.870 -9.026 1.00 96.81 163 GLY A C 1
ATOM 1199 O O . GLY A 1 163 ? -1.349 -8.919 -9.940 1.00 96.81 163 GLY A O 1
ATOM 1200 N N . ILE A 1 164 ? 0.680 -8.324 -9.205 1.00 97.75 164 ILE A N 1
ATOM 1201 C CA . ILE A 1 164 ? 1.126 -7.817 -10.512 1.00 97.75 164 ILE A CA 1
ATOM 1202 C C . ILE A 1 164 ? 1.262 -8.967 -11.504 1.00 97.75 164 ILE A C 1
ATOM 1204 O O . ILE A 1 164 ? 0.774 -8.840 -12.620 1.00 97.75 164 ILE A O 1
ATOM 1208 N N . ALA A 1 165 ? 1.918 -10.070 -11.133 1.00 95.81 165 ALA A N 1
ATOM 1209 C CA . ALA A 1 165 ? 2.096 -11.202 -12.041 1.00 95.81 165 ALA A CA 1
ATOM 1210 C C . ALA A 1 165 ? 0.741 -11.740 -12.534 1.00 95.81 165 ALA A C 1
ATOM 1212 O O . ALA A 1 165 ? 0.561 -11.915 -13.740 1.00 95.81 165 ALA A O 1
ATOM 1213 N N . GLU A 1 166 ? -0.229 -11.897 -11.629 1.00 93.94 166 GLU A N 1
ATOM 1214 C CA . GLU A 1 166 ? -1.597 -12.317 -11.953 1.00 93.94 166 GLU A CA 1
ATOM 1215 C C . GLU A 1 166 ? -2.317 -11.307 -12.862 1.00 93.94 166 GLU A C 1
ATOM 1217 O O . GLU A 1 166 ? -2.853 -11.677 -13.907 1.00 93.94 166 GLU A O 1
ATOM 1222 N N . ALA A 1 167 ? -2.264 -10.016 -12.525 1.00 93.19 167 ALA A N 1
ATOM 1223 C CA . ALA A 1 167 ? -2.940 -8.970 -13.291 1.00 93.19 167 ALA A CA 1
ATOM 1224 C C . ALA A 1 167 ? -2.233 -8.607 -14.611 1.00 93.19 167 ALA A C 1
ATOM 1226 O O . ALA A 1 167 ? -2.822 -7.964 -15.479 1.00 93.19 167 ALA A O 1
ATOM 1227 N N . SER A 1 168 ? -0.977 -9.026 -14.796 1.00 92.50 168 SER A N 1
ATOM 1228 C CA . SER A 1 168 ? -0.169 -8.701 -15.977 1.00 92.50 168 SER A CA 1
ATOM 1229 C C . SER A 1 168 ? -0.604 -9.427 -17.251 1.00 92.50 168 SER A C 1
ATOM 1231 O O . SER A 1 168 ? -0.005 -9.204 -18.299 1.00 92.50 168 SER A O 1
ATOM 1233 N N . SER A 1 169 ? -1.605 -10.314 -17.186 1.00 91.31 169 SER A N 1
ATOM 1234 C CA . SER A 1 169 ? -2.051 -11.128 -18.329 1.00 91.31 169 SER A CA 1
ATOM 1235 C C . SER A 1 169 ? -0.907 -11.920 -18.983 1.00 91.31 169 SER A C 1
ATOM 1237 O O . SER A 1 169 ? -0.835 -12.056 -20.203 1.00 91.31 169 SER A O 1
ATOM 1239 N N . GLY A 1 170 ? 0.015 -12.428 -18.158 1.00 92.31 170 GLY A N 1
ATOM 1240 C CA . GLY A 1 170 ? 1.156 -13.232 -18.598 1.00 92.31 170 GLY A CA 1
ATOM 1241 C C . GLY A 1 170 ? 2.361 -12.434 -19.101 1.00 92.31 170 GLY A C 1
ATOM 1242 O O . GLY A 1 170 ? 3.307 -13.047 -19.586 1.00 92.31 170 GLY A O 1
ATOM 1243 N N . LEU A 1 171 ? 2.376 -11.099 -18.987 1.00 95.56 171 LEU A N 1
ATOM 1244 C CA . LEU A 1 171 ? 3.565 -10.302 -19.322 1.00 95.56 171 LEU A CA 1
ATOM 1245 C C . LEU A 1 171 ? 4.711 -10.526 -18.329 1.00 95.56 171 LEU A C 1
ATOM 1247 O O . LEU A 1 171 ? 5.875 -10.465 -18.726 1.00 95.56 171 LEU A O 1
ATOM 1251 N N . TYR A 1 172 ? 4.388 -10.814 -17.066 1.00 97.38 172 TYR A N 1
ATOM 1252 C CA . TYR A 1 172 ? 5.355 -11.029 -15.996 1.00 97.38 172 TYR A CA 1
ATOM 1253 C C . TYR A 1 172 ? 5.032 -12.263 -15.165 1.00 97.38 172 TYR A C 1
ATOM 1255 O O . TYR A 1 172 ? 3.874 -12.573 -14.897 1.00 97.38 172 TYR A O 1
ATOM 1263 N N . VAL A 1 173 ? 6.083 -12.921 -14.680 1.00 96.75 173 VAL A N 1
ATOM 1264 C CA . VAL A 1 173 ? 5.990 -13.977 -13.665 1.00 96.75 173 VAL A CA 1
ATOM 1265 C C . VAL A 1 173 ? 6.843 -13.618 -12.460 1.00 96.75 173 VAL A C 1
ATOM 1267 O O . VAL A 1 173 ? 7.844 -12.905 -12.577 1.00 96.75 173 VAL A O 1
ATOM 1270 N N . ARG A 1 174 ? 6.468 -14.129 -11.286 1.00 95.62 174 ARG A N 1
ATOM 1271 C CA . ARG A 1 174 ? 7.299 -13.984 -10.091 1.00 95.62 174 ARG A CA 1
ATOM 1272 C C . ARG A 1 174 ? 8.576 -14.794 -10.220 1.00 95.62 174 ARG A C 1
ATOM 1274 O O . ARG A 1 174 ? 8.546 -15.965 -10.595 1.00 95.62 174 ARG A O 1
ATOM 1281 N N . ASN A 1 175 ? 9.687 -14.157 -9.874 1.00 93.25 175 ASN A N 1
ATOM 1282 C CA . ASN A 1 175 ? 10.951 -14.854 -9.733 1.00 93.25 175 ASN A CA 1
ATOM 1283 C C . ASN A 1 175 ? 10.979 -15.681 -8.440 1.00 93.25 175 ASN A C 1
ATOM 1285 O O . ASN A 1 175 ? 10.090 -15.585 -7.587 1.00 93.25 175 ASN A O 1
ATOM 1289 N N . GLN A 1 176 ? 12.028 -16.483 -8.281 1.00 86.31 176 GLN A N 1
ATOM 1290 C CA . GLN A 1 176 ? 12.270 -17.221 -7.051 1.00 86.31 176 GLN A CA 1
ATOM 1291 C C . GLN A 1 176 ? 12.396 -16.269 -5.849 1.00 86.31 176 GLN A C 1
ATOM 1293 O O . GLN A 1 176 ? 12.937 -15.165 -5.986 1.00 86.31 176 GLN A O 1
ATOM 1298 N N . PRO A 1 177 ? 11.942 -16.681 -4.651 1.00 77.44 177 PRO A N 1
ATOM 1299 C CA . PRO A 1 177 ? 12.108 -15.887 -3.441 1.00 77.44 177 PRO A CA 1
ATOM 1300 C C . PRO A 1 177 ? 13.558 -15.431 -3.252 1.00 77.44 177 PRO A C 1
ATOM 1302 O O . PRO A 1 177 ? 14.498 -16.170 -3.542 1.00 77.44 177 PRO A O 1
ATOM 1305 N N . HIS A 1 178 ? 13.736 -14.203 -2.762 1.00 76.81 178 HIS A N 1
ATOM 1306 C CA . HIS A 1 178 ? 15.052 -13.593 -2.512 1.00 76.81 178 HIS A CA 1
ATOM 1307 C C . HIS A 1 178 ? 15.953 -13.451 -3.751 1.00 76.81 178 HIS A C 1
ATOM 1309 O O . HIS A 1 178 ? 17.156 -13.216 -3.618 1.00 76.81 178 HIS A O 1
ATOM 1315 N N . THR A 1 179 ? 15.380 -13.556 -4.949 1.00 83.62 179 THR A N 1
ATOM 1316 C CA . THR A 1 179 ? 16.100 -13.423 -6.215 1.00 83.62 179 THR A CA 1
ATOM 1317 C C . THR A 1 179 ? 15.739 -12.101 -6.876 1.00 83.62 179 THR A C 1
ATOM 1319 O O . THR A 1 179 ? 14.614 -11.629 -6.767 1.00 83.62 179 THR A O 1
ATOM 1322 N N . PHE A 1 180 ? 16.718 -11.492 -7.540 1.00 84.00 180 PHE A N 1
ATOM 1323 C CA . PHE A 1 180 ? 16.493 -10.325 -8.387 1.00 84.00 180 PHE A CA 1
ATOM 1324 C C . PHE A 1 180 ? 16.453 -10.751 -9.855 1.00 84.00 180 PHE A C 1
ATOM 1326 O O . PHE A 1 180 ? 17.273 -11.595 -10.232 1.00 84.00 180 PHE A O 1
ATOM 1333 N N . PRO A 1 181 ? 15.596 -10.133 -10.678 1.00 91.75 181 PRO A N 1
ATOM 1334 C CA . PRO A 1 181 ? 14.547 -9.177 -10.291 1.00 91.75 181 PRO A CA 1
ATOM 1335 C C . PRO A 1 181 ? 13.378 -9.861 -9.577 1.00 91.75 181 PRO A C 1
ATOM 1337 O O . PRO A 1 181 ? 13.254 -11.082 -9.634 1.00 91.75 181 PRO A O 1
ATOM 1340 N N . ASP A 1 182 ? 12.503 -9.082 -8.950 1.00 94.56 182 ASP A N 1
ATOM 1341 C CA . ASP A 1 182 ? 11.253 -9.580 -8.369 1.00 94.56 182 ASP A CA 1
ATOM 1342 C C . ASP A 1 182 ? 10.276 -10.162 -9.410 1.00 94.56 182 ASP A C 1
ATOM 1344 O O . ASP A 1 182 ? 9.587 -11.155 -9.137 1.00 94.56 182 ASP A O 1
ATOM 1348 N N . LEU A 1 183 ? 10.189 -9.550 -10.589 1.00 96.69 183 LEU A N 1
ATOM 1349 C CA . LEU A 1 183 ? 9.334 -9.983 -11.693 1.00 96.69 183 LEU A CA 1
ATOM 1350 C C . LEU A 1 183 ? 10.160 -10.136 -12.967 1.00 96.69 183 LEU A C 1
ATOM 1352 O O . LEU A 1 183 ? 10.877 -9.217 -13.366 1.00 96.69 183 LEU A O 1
ATOM 1356 N N . VAL A 1 184 ? 10.010 -11.292 -13.613 1.00 96.88 184 VAL A N 1
ATOM 1357 C CA . VAL A 1 184 ? 10.713 -11.645 -14.849 1.00 96.88 184 VAL A CA 1
ATOM 1358 C C . VAL A 1 184 ? 9.756 -11.493 -16.034 1.00 96.88 184 VAL A C 1
ATOM 1360 O O . VAL A 1 184 ? 8.667 -12.089 -16.013 1.00 96.88 184 VAL A O 1
ATOM 1363 N N . PRO A 1 185 ? 10.123 -10.720 -17.067 1.00 97.44 185 PRO A N 1
ATOM 1364 C CA . PRO A 1 185 ? 9.287 -10.526 -18.240 1.00 97.44 185 PRO A CA 1
ATOM 1365 C C . PRO A 1 185 ? 9.187 -11.816 -19.060 1.00 97.44 185 PRO A C 1
ATOM 1367 O O . PRO A 1 185 ? 10.140 -12.583 -19.175 1.00 97.44 185 PRO A O 1
ATOM 1370 N N . GLN A 1 186 ? 8.026 -12.052 -19.667 1.00 97.12 186 GLN A N 1
ATOM 1371 C CA . GLN A 1 186 ? 7.799 -13.176 -20.589 1.00 97.12 186 GLN A CA 1
ATOM 1372 C C . GLN A 1 186 ? 8.050 -12.801 -22.055 1.00 97.12 186 GLN A C 1
ATOM 1374 O O . GLN A 1 186 ? 7.884 -13.619 -22.960 1.00 97.12 186 GLN A O 1
ATOM 1379 N N . ARG A 1 187 ? 8.466 -11.556 -22.299 1.00 94.75 187 ARG A N 1
ATOM 1380 C CA . ARG A 1 187 ? 8.853 -11.035 -23.609 1.00 94.75 187 ARG A CA 1
ATOM 1381 C C . ARG A 1 187 ? 10.187 -10.311 -23.504 1.00 94.75 187 ARG A C 1
ATOM 1383 O O . ARG A 1 187 ? 10.441 -9.622 -22.525 1.00 94.75 187 ARG A O 1
ATOM 1390 N N . SER A 1 188 ? 11.012 -10.426 -24.538 1.00 92.12 188 SER A N 1
ATOM 1391 C CA . SER A 1 188 ? 12.365 -9.857 -24.557 1.00 92.12 188 SER A CA 1
ATOM 1392 C C . SER A 1 188 ? 12.416 -8.329 -24.657 1.00 92.12 188 SER A C 1
ATOM 1394 O O . SER A 1 188 ? 13.470 -7.749 -24.433 1.00 92.12 188 SER A O 1
ATOM 1396 N N . ASP A 1 189 ? 11.321 -7.680 -25.057 1.00 93.56 189 ASP A N 1
ATOM 1397 C CA . ASP A 1 189 ? 11.226 -6.221 -25.182 1.00 93.56 189 ASP A CA 1
ATOM 1398 C C . ASP A 1 189 ? 10.784 -5.522 -23.888 1.00 93.56 189 ASP A C 1
ATOM 1400 O O . ASP A 1 189 ? 10.757 -4.294 -23.832 1.00 93.56 189 ASP A O 1
ATOM 1404 N N . LEU A 1 190 ? 10.449 -6.293 -22.853 1.00 96.25 190 LEU A N 1
ATOM 1405 C CA . LEU A 1 190 ? 10.060 -5.783 -21.546 1.00 96.25 190 LEU A CA 1
ATOM 1406 C C . LEU A 1 190 ? 11.228 -5.884 -20.560 1.00 96.25 190 LEU A C 1
ATOM 1408 O O . LEU A 1 190 ? 11.990 -6.851 -20.614 1.00 96.25 190 LEU A O 1
ATOM 1412 N N . PRO A 1 191 ? 11.384 -4.912 -19.648 1.00 96.75 191 PRO A N 1
ATOM 1413 C CA . PRO A 1 191 ? 12.444 -4.955 -18.658 1.00 96.75 191 PRO A CA 1
ATOM 1414 C C . PRO A 1 191 ? 12.064 -5.840 -17.474 1.00 96.75 191 PRO A C 1
ATOM 1416 O O . PRO A 1 191 ? 10.889 -5.974 -17.124 1.00 96.75 191 PRO A O 1
ATOM 1419 N N . ASP A 1 192 ? 13.090 -6.353 -16.809 1.00 96.69 192 ASP A N 1
ATOM 1420 C CA . ASP A 1 192 ? 13.031 -6.852 -15.439 1.00 96.69 192 ASP A CA 1
ATOM 1421 C C . ASP A 1 192 ? 12.450 -5.786 -14.493 1.00 96.69 192 ASP A C 1
ATOM 1423 O O . ASP A 1 192 ? 12.848 -4.617 -14.561 1.00 96.69 192 ASP A O 1
ATOM 1427 N N . LEU A 1 193 ? 11.532 -6.179 -13.598 1.00 97.00 193 LEU A N 1
ATOM 1428 C CA . LEU A 1 193 ? 10.946 -5.255 -12.619 1.00 97.00 193 LEU A CA 1
ATOM 1429 C C . LEU A 1 193 ? 11.326 -5.639 -11.193 1.00 97.00 193 LEU A C 1
ATOM 1431 O O . LEU A 1 193 ? 11.110 -6.768 -10.750 1.00 97.00 193 LEU A O 1
ATOM 1435 N N . GLU A 1 194 ? 11.815 -4.656 -10.448 1.00 96.31 194 GLU A N 1
ATOM 1436 C CA . GLU A 1 194 ? 12.118 -4.784 -9.027 1.00 96.31 194 GLU A CA 1
ATOM 1437 C C . GLU A 1 194 ? 11.061 -4.075 -8.179 1.00 96.31 194 GLU A C 1
ATOM 1439 O O . GLU A 1 194 ? 10.683 -2.934 -8.458 1.00 96.31 194 GLU A O 1
ATOM 1444 N N . ILE A 1 195 ? 10.609 -4.717 -7.100 1.00 95.56 195 ILE A N 1
ATOM 1445 C CA . ILE A 1 195 ? 9.588 -4.165 -6.210 1.00 95.56 195 ILE A CA 1
ATOM 1446 C C . ILE A 1 195 ? 10.239 -3.711 -4.910 1.00 95.56 195 ILE A C 1
ATOM 1448 O O . ILE A 1 195 ? 11.088 -4.377 -4.307 1.00 95.56 195 ILE A O 1
ATOM 1452 N N . LYS A 1 196 ? 9.847 -2.527 -4.441 1.00 94.69 196 LYS A N 1
ATOM 1453 C CA . LYS A 1 196 ? 10.297 -2.006 -3.150 1.00 94.69 196 LYS A CA 1
ATOM 1454 C C . LYS A 1 196 ? 9.138 -1.414 -2.371 1.00 94.69 196 LYS A C 1
ATOM 1456 O O . LYS A 1 196 ? 8.444 -0.526 -2.847 1.00 94.69 196 LYS A O 1
ATOM 1461 N N . THR A 1 197 ? 8.969 -1.857 -1.136 1.00 94.69 197 THR A N 1
ATOM 1462 C CA . THR A 1 197 ? 7.917 -1.374 -0.238 1.00 94.69 197 THR A CA 1
ATOM 1463 C C . THR A 1 197 ? 8.482 -0.514 0.878 1.00 94.69 197 THR A C 1
ATOM 1465 O O . THR A 1 197 ? 9.569 -0.796 1.390 1.00 94.69 197 THR A O 1
ATOM 1468 N N . ALA A 1 198 ? 7.740 0.504 1.310 1.00 93.69 198 ALA A N 1
ATOM 1469 C CA . ALA A 1 198 ? 8.104 1.279 2.491 1.00 93.69 198 ALA A CA 1
ATOM 1470 C C . ALA A 1 198 ? 6.890 1.829 3.250 1.00 93.69 198 ALA A C 1
ATOM 1472 O O . ALA A 1 198 ? 5.919 2.291 2.657 1.00 93.69 198 ALA A O 1
ATOM 1473 N N . LEU A 1 199 ? 6.987 1.830 4.580 1.00 92.62 199 LEU A N 1
ATOM 1474 C CA . LEU A 1 199 ? 5.984 2.421 5.464 1.00 92.62 199 LEU A CA 1
ATOM 1475 C C . LEU A 1 199 ? 6.117 3.955 5.530 1.00 92.62 199 LEU A C 1
ATOM 1477 O O . LEU A 1 199 ? 7.188 4.486 5.822 1.00 92.62 199 LEU A O 1
ATOM 1481 N N . GLU A 1 200 ? 5.010 4.665 5.338 1.00 88.62 200 GLU A N 1
ATOM 1482 C CA . GLU A 1 200 ? 4.844 6.117 5.425 1.00 88.62 200 GLU A CA 1
ATOM 1483 C C . GLU A 1 200 ? 5.881 6.892 4.592 1.00 88.62 200 GLU A C 1
ATOM 1485 O O . GLU A 1 200 ? 5.825 6.941 3.363 1.00 88.62 200 GLU A O 1
ATOM 1490 N N . LYS A 1 201 ? 6.831 7.532 5.285 1.00 84.38 201 LYS A N 1
ATOM 1491 C CA . LYS A 1 201 ? 7.902 8.362 4.729 1.00 84.38 201 LYS A CA 1
ATOM 1492 C C . LYS A 1 201 ? 9.231 7.615 4.668 1.00 84.38 201 LYS A C 1
ATOM 1494 O O . LYS A 1 201 ? 10.238 8.219 4.292 1.00 84.38 201 LYS A O 1
ATOM 1499 N N . ASN A 1 202 ? 9.262 6.344 5.077 1.00 84.25 202 ASN A N 1
ATOM 1500 C CA . ASN A 1 202 ? 10.479 5.550 5.053 1.00 84.25 202 ASN A CA 1
ATOM 1501 C C . ASN A 1 202 ? 10.981 5.432 3.616 1.00 84.25 202 ASN A C 1
ATOM 1503 O O . ASN A 1 202 ? 10.207 5.352 2.661 1.00 84.25 202 ASN A O 1
ATOM 1507 N N . ARG A 1 203 ? 12.305 5.427 3.469 1.00 77.75 203 ARG A N 1
ATOM 1508 C CA . ARG A 1 203 ? 12.923 5.190 2.169 1.00 77.75 203 ARG A CA 1
ATOM 1509 C C . ARG A 1 203 ? 12.864 3.696 1.863 1.00 77.75 203 ARG A C 1
ATOM 1511 O O . ARG A 1 203 ? 13.227 2.917 2.749 1.00 77.75 203 ARG A O 1
ATOM 1518 N N . PRO A 1 204 ? 12.455 3.291 0.652 1.00 74.88 204 PRO A N 1
ATOM 1519 C CA . PRO A 1 204 ? 12.544 1.895 0.259 1.00 74.88 204 PRO A CA 1
ATOM 1520 C C . PRO A 1 204 ? 14.011 1.438 0.295 1.00 74.88 204 PRO A C 1
ATOM 1522 O O . PRO A 1 204 ? 14.901 2.142 -0.192 1.00 74.88 204 PRO A O 1
ATOM 1525 N N . LYS A 1 205 ? 14.269 0.294 0.937 1.00 73.06 205 LYS A N 1
ATOM 1526 C CA . LYS A 1 205 ? 15.619 -0.252 1.158 1.00 73.06 205 LYS A CA 1
ATOM 1527 C C . LYS A 1 205 ? 15.806 -1.547 0.366 1.00 73.06 205 LYS A C 1
ATOM 1529 O O . LYS A 1 205 ? 14.862 -2.320 0.215 1.00 73.06 205 LYS A O 1
ATOM 1534 N N . GLY A 1 206 ? 17.020 -1.788 -0.116 1.00 63.12 206 GLY A N 1
ATOM 1535 C CA . GLY A 1 206 ? 17.444 -3.024 -0.776 1.00 63.12 206 GLY A CA 1
ATOM 1536 C C . GLY A 1 206 ? 18.807 -3.485 -0.267 1.00 63.12 206 GLY A C 1
ATOM 1537 O O . GLY A 1 206 ? 19.443 -2.782 0.512 1.00 63.12 206 GLY A O 1
ATOM 1538 N N . HIS A 1 207 ? 19.245 -4.672 -0.694 1.00 63.41 207 HIS A N 1
ATOM 1539 C CA . HIS A 1 207 ? 20.512 -5.234 -0.223 1.00 63.41 207 HIS A CA 1
ATOM 1540 C C . HIS A 1 207 ? 21.713 -4.607 -0.951 1.00 63.41 207 HIS A C 1
ATOM 1542 O O . HIS A 1 207 ? 22.530 -3.890 -0.383 1.00 63.41 207 HIS A O 1
ATOM 1548 N N . LEU A 1 208 ? 21.790 -4.829 -2.259 1.00 70.06 208 LEU A N 1
ATOM 1549 C CA . LEU A 1 208 ? 22.821 -4.247 -3.113 1.00 70.06 208 LEU A CA 1
ATOM 1550 C C . LEU A 1 208 ? 22.162 -3.328 -4.144 1.00 70.06 208 LEU A C 1
ATOM 1552 O O . LEU A 1 208 ? 21.036 -3.628 -4.555 1.00 70.06 208 LEU A O 1
ATOM 1556 N N . PRO A 1 209 ? 22.828 -2.231 -4.553 1.00 77.00 209 PRO A N 1
ATOM 1557 C CA . PRO A 1 209 ? 22.374 -1.425 -5.677 1.00 77.00 209 PRO A CA 1
ATOM 1558 C C . PRO A 1 209 ? 22.280 -2.321 -6.907 1.00 77.00 209 PRO A C 1
ATOM 1560 O O . PRO A 1 209 ? 23.232 -3.037 -7.227 1.00 77.00 209 PRO A O 1
ATOM 1563 N N . LYS A 1 210 ? 21.126 -2.311 -7.564 1.00 86.56 210 LYS A N 1
ATOM 1564 C CA . LYS A 1 210 ? 20.917 -3.015 -8.823 1.00 86.56 210 LYS A CA 1
ATOM 1565 C C . LYS A 1 210 ? 20.288 -2.033 -9.787 1.00 86.56 210 LYS A C 1
ATOM 1567 O O . LYS A 1 210 ? 19.454 -1.222 -9.402 1.00 86.56 210 LYS A O 1
ATOM 1572 N N . GLU A 1 211 ? 20.771 -2.063 -11.011 1.00 90.88 211 GLU A N 1
ATOM 1573 C CA . GLU A 1 211 ? 20.251 -1.214 -12.064 1.00 90.88 211 GLU A CA 1
ATOM 1574 C C . GLU A 1 211 ? 19.014 -1.872 -12.681 1.00 90.88 211 GLU A C 1
ATOM 1576 O O . GLU A 1 211 ? 18.979 -3.094 -12.836 1.00 90.88 211 GLU A O 1
ATOM 1581 N N . GLY A 1 212 ? 17.987 -1.082 -12.989 1.00 94.06 212 GLY A N 1
ATOM 1582 C CA . GLY A 1 212 ? 16.772 -1.604 -13.610 1.00 94.06 212 GLY A CA 1
ATOM 1583 C C . GLY A 1 212 ? 15.547 -0.724 -13.412 1.00 94.06 212 GLY A C 1
ATOM 1584 O O . GLY A 1 212 ? 15.637 0.417 -12.952 1.00 94.06 212 GLY A O 1
ATOM 1585 N N . VAL A 1 213 ? 14.381 -1.268 -13.767 1.00 97.06 213 VAL A N 1
ATOM 1586 C CA . VAL A 1 213 ? 13.091 -0.600 -13.576 1.00 97.06 213 VAL A CA 1
ATOM 1587 C C . VAL A 1 213 ? 12.512 -0.992 -12.222 1.00 97.06 213 VAL A C 1
ATOM 1589 O O . VAL A 1 213 ? 12.336 -2.166 -11.905 1.00 97.06 213 VAL A O 1
ATOM 1592 N N . TYR A 1 214 ? 12.204 0.018 -11.418 1.00 97.44 214 TYR A N 1
ATOM 1593 C CA . TYR A 1 214 ? 11.692 -0.138 -10.067 1.00 97.44 214 TYR A CA 1
ATOM 1594 C C . TYR A 1 214 ? 10.233 0.289 -9.986 1.00 97.44 214 TYR A C 1
ATOM 1596 O O . TYR A 1 214 ? 9.862 1.367 -10.459 1.00 97.44 214 TYR A O 1
ATOM 1604 N N . LEU A 1 215 ? 9.438 -0.522 -9.293 1.00 97.81 215 LEU A N 1
ATOM 1605 C CA . LEU A 1 215 ? 8.129 -0.155 -8.779 1.00 97.81 215 LEU A CA 1
ATOM 1606 C C . LEU A 1 215 ? 8.210 -0.015 -7.259 1.00 97.81 215 LEU A C 1
ATOM 1608 O O . LEU A 1 215 ? 8.497 -0.969 -6.532 1.00 97.81 215 LEU A O 1
ATOM 1612 N N . THR A 1 216 ? 7.956 1.190 -6.758 1.00 97.38 216 THR A N 1
ATOM 1613 C CA . THR A 1 216 ? 7.975 1.457 -5.318 1.00 97.38 216 THR A CA 1
ATOM 1614 C C . THR A 1 216 ? 6.566 1.638 -4.792 1.00 97.38 216 THR A C 1
ATOM 1616 O O . THR A 1 216 ? 5.853 2.505 -5.289 1.00 97.38 216 THR A O 1
ATOM 1619 N N . PHE A 1 217 ? 6.205 0.893 -3.755 1.00 97.94 217 PHE A N 1
ATOM 1620 C CA . PHE A 1 217 ? 4.903 0.933 -3.099 1.00 97.94 217 PHE A CA 1
ATOM 1621 C C . PHE A 1 217 ? 5.066 1.512 -1.700 1.00 97.94 217 PHE A C 1
ATOM 1623 O O . PHE A 1 217 ? 5.790 0.965 -0.863 1.00 97.94 217 PHE A O 1
ATOM 1630 N N . ARG A 1 218 ? 4.395 2.625 -1.420 1.00 97.12 218 ARG A N 1
ATOM 1631 C CA . ARG A 1 218 ? 4.355 3.194 -0.075 1.00 97.12 218 ARG A CA 1
ATOM 1632 C C . ARG A 1 218 ? 2.987 3.022 0.537 1.00 97.12 218 ARG A C 1
ATOM 1634 O O . ARG A 1 218 ? 1.972 3.263 -0.111 1.00 97.12 218 ARG A O 1
ATOM 1641 N N . TYR A 1 219 ? 2.981 2.612 1.797 1.00 97.56 219 TYR A N 1
ATOM 1642 C CA . TYR A 1 219 ? 1.762 2.327 2.539 1.00 97.56 219 TYR A CA 1
ATOM 1643 C C . TYR A 1 219 ? 1.767 3.018 3.897 1.00 97.56 219 TYR A C 1
ATOM 1645 O O . TYR A 1 219 ? 2.824 3.361 4.414 1.00 97.56 219 TYR A O 1
ATOM 1653 N N . VAL A 1 220 ? 0.597 3.243 4.475 1.00 96.00 220 VAL A N 1
ATOM 1654 C CA . VAL A 1 220 ? 0.414 3.704 5.856 1.00 96.00 220 VAL A CA 1
ATOM 1655 C C . VAL A 1 220 ? -0.392 2.670 6.633 1.00 96.00 220 VAL A C 1
ATOM 1657 O O . VAL A 1 220 ? -0.954 1.749 6.041 1.00 96.00 220 VAL A O 1
ATOM 1660 N N . LEU A 1 221 ? -0.445 2.824 7.955 1.00 92.94 221 LEU A N 1
ATOM 1661 C CA . LEU A 1 221 ? -1.382 2.084 8.792 1.00 92.94 221 LEU A CA 1
ATOM 1662 C C . LEU A 1 221 ? -2.517 3.015 9.225 1.00 92.94 221 LEU A C 1
ATOM 1664 O O . LEU A 1 221 ? -2.267 4.051 9.843 1.00 92.94 221 LEU A O 1
ATOM 1668 N N . GLY A 1 222 ? -3.744 2.644 8.878 1.00 90.12 222 GLY A N 1
ATOM 1669 C CA . GLY A 1 222 ? -4.975 3.373 9.179 1.00 90.12 222 GLY A CA 1
ATOM 1670 C C . GLY A 1 222 ? -6.042 2.461 9.782 1.00 90.12 222 GLY A C 1
ATOM 1671 O O . GLY A 1 222 ? -5.766 1.309 10.127 1.00 90.12 222 GLY A O 1
ATOM 1672 N N . GLY A 1 223 ? -7.250 2.989 9.932 1.00 86.56 223 GLY A N 1
ATOM 1673 C CA . GLY A 1 223 ? -8.425 2.227 10.335 1.00 86.56 223 GLY A CA 1
ATOM 1674 C C . GLY A 1 223 ? -8.985 1.368 9.193 1.00 86.56 223 GLY A C 1
ATOM 1675 O O . GLY A 1 223 ? -8.653 1.589 8.018 1.00 86.56 223 GLY A O 1
ATOM 1676 N N . PRO A 1 224 ? -9.838 0.383 9.515 1.00 82.06 224 PRO A N 1
ATOM 1677 C CA . PRO A 1 224 ? -10.408 -0.539 8.536 1.00 82.06 224 PRO A CA 1
ATOM 1678 C C . PRO A 1 224 ? -11.371 0.140 7.549 1.00 82.06 224 PRO A C 1
ATOM 1680 O O . PRO A 1 224 ? -11.591 -0.386 6.460 1.00 82.06 224 PRO A O 1
ATOM 1683 N N . LYS A 1 225 ? -11.901 1.333 7.863 1.00 80.75 225 LYS A N 1
ATOM 1684 C CA . LYS A 1 225 ? -12.812 2.092 6.985 1.00 80.75 225 LYS A CA 1
ATOM 1685 C C . LYS A 1 225 ? -12.103 3.245 6.264 1.00 80.75 225 LYS A C 1
ATOM 1687 O O . LYS A 1 225 ? -12.752 4.096 5.656 1.00 80.75 225 LYS A O 1
ATOM 1692 N N . GLY A 1 226 ? -10.769 3.253 6.277 1.00 83.25 226 GLY A N 1
ATOM 1693 C CA . GLY A 1 226 ? -9.948 4.256 5.598 1.00 83.25 226 GLY A CA 1
ATOM 1694 C C . GLY A 1 226 ? -9.683 5.507 6.432 1.00 83.25 226 GLY A C 1
ATOM 1695 O O . GLY A 1 226 ? -9.279 6.531 5.885 1.00 83.25 226 GLY A O 1
ATOM 1696 N N . GLU A 1 227 ? -9.888 5.441 7.747 1.00 86.38 227 GLU A N 1
ATOM 1697 C CA . GLU A 1 227 ? -9.467 6.489 8.669 1.00 86.38 227 GLU A CA 1
ATOM 1698 C C . GLU A 1 227 ? -7.939 6.569 8.706 1.00 86.38 227 GLU A C 1
ATOM 1700 O O . GLU A 1 227 ? -7.249 5.558 8.845 1.00 86.38 227 GLU A O 1
ATOM 1705 N N . TYR A 1 228 ? -7.385 7.774 8.610 1.00 88.56 228 TYR A N 1
ATOM 1706 C CA . TYR A 1 228 ? -5.943 7.970 8.674 1.00 88.56 228 TYR A CA 1
ATOM 1707 C C . TYR A 1 228 ? -5.578 9.151 9.558 1.00 88.56 228 TYR A C 1
ATOM 1709 O O . TYR A 1 228 ? -6.027 10.277 9.343 1.00 88.56 228 TYR A O 1
ATOM 1717 N N . VAL A 1 229 ? -4.713 8.885 10.536 1.00 85.31 229 VAL A N 1
ATOM 1718 C CA . VAL A 1 229 ? -4.109 9.900 11.394 1.00 85.31 229 VAL A CA 1
ATOM 1719 C C . VAL A 1 229 ? -2.617 9.938 11.098 1.00 85.31 229 VAL A C 1
ATOM 1721 O O . VAL A 1 229 ? -1.904 8.941 11.205 1.00 85.31 229 VAL A O 1
ATOM 1724 N N . ARG A 1 230 ? -2.125 11.112 10.700 1.00 85.69 230 ARG A N 1
ATOM 1725 C CA . ARG A 1 230 ? -0.706 11.309 10.403 1.00 85.69 230 ARG A CA 1
ATOM 1726 C C . ARG A 1 230 ? 0.122 11.219 11.683 1.00 85.69 230 ARG A C 1
ATOM 1728 O O . ARG A 1 230 ? -0.112 11.965 12.625 1.00 85.69 230 ARG A O 1
ATOM 1735 N N . GLY A 1 231 ? 1.188 10.426 11.639 1.00 78.06 231 GLY A N 1
ATOM 1736 C CA . GLY A 1 231 ? 2.151 10.307 12.734 1.00 78.06 231 GLY A CA 1
ATOM 1737 C C . GLY A 1 231 ? 2.200 8.890 13.289 1.00 78.06 231 GLY A C 1
ATOM 1738 O O . GLY A 1 231 ? 1.409 8.036 12.909 1.00 78.06 231 GLY A O 1
ATOM 1739 N N . LYS A 1 232 ? 3.174 8.629 14.164 1.00 75.50 232 LYS A N 1
ATOM 1740 C CA . LYS A 1 232 ? 3.385 7.286 14.724 1.00 75.50 232 LYS A CA 1
ATOM 1741 C C . LYS A 1 232 ? 2.395 6.955 15.838 1.00 75.50 232 LYS A C 1
ATOM 1743 O O . LYS A 1 232 ? 2.022 5.796 15.971 1.00 75.50 232 LYS A O 1
ATOM 1748 N N . ASP A 1 233 ? 1.975 7.973 16.582 1.00 67.75 233 ASP A N 1
ATOM 1749 C CA . ASP A 1 233 ? 1.216 7.827 17.829 1.00 67.75 233 ASP A CA 1
ATOM 1750 C C . ASP A 1 233 ? -0.267 7.489 17.597 1.00 67.75 233 ASP A C 1
ATOM 1752 O O . ASP A 1 233 ? -0.951 7.071 18.520 1.00 67.75 233 ASP A O 1
ATOM 1756 N N . GLY A 1 234 ? -0.752 7.633 16.357 1.00 66.44 234 GLY A N 1
ATOM 1757 C CA . GLY A 1 234 ? -2.127 7.323 15.945 1.00 66.44 234 GLY A CA 1
ATOM 1758 C C . GLY A 1 234 ? -2.211 6.314 14.800 1.00 66.44 234 GLY A C 1
ATOM 1759 O O . GLY A 1 234 ? -3.170 6.345 14.031 1.00 66.44 234 GLY A O 1
ATOM 1760 N N . ARG A 1 235 ? -1.189 5.464 14.622 1.00 78.56 235 ARG A N 1
ATOM 1761 C CA . ARG A 1 235 ? -1.220 4.428 13.581 1.00 78.56 235 ARG A CA 1
ATOM 1762 C C . ARG A 1 235 ? -2.345 3.445 13.866 1.00 78.56 235 ARG A C 1
ATOM 1764 O O . ARG A 1 235 ? -2.394 2.862 14.945 1.00 78.56 235 ARG A O 1
ATOM 1771 N N . GLY A 1 236 ? -3.187 3.219 12.864 1.00 86.69 236 GLY A N 1
ATOM 1772 C CA . GLY A 1 236 ? -4.134 2.114 12.908 1.00 86.69 236 GLY A CA 1
ATOM 1773 C C . GLY A 1 236 ? -3.446 0.765 12.679 1.00 86.69 236 GLY A C 1
ATOM 1774 O O . GLY A 1 236 ? -2.229 0.622 12.831 1.00 86.69 236 GLY A O 1
ATOM 1775 N N . ARG A 1 237 ? -4.230 -0.236 12.279 1.00 89.50 237 ARG A N 1
ATOM 1776 C CA . ARG A 1 237 ? -3.753 -1.611 12.047 1.00 89.50 237 ARG A CA 1
ATOM 1777 C C . ARG A 1 237 ? -3.960 -2.104 10.616 1.00 89.50 237 ARG A C 1
ATOM 1779 O O . ARG A 1 237 ? -3.400 -3.116 10.221 1.00 89.50 237 ARG A O 1
ATOM 1786 N N . THR A 1 238 ? -4.684 -1.354 9.799 1.00 92.19 238 THR A N 1
ATOM 1787 C CA . THR A 1 238 ? -4.981 -1.738 8.420 1.00 92.19 238 THR A CA 1
ATOM 1788 C C . THR A 1 238 ? -3.990 -1.079 7.468 1.00 92.19 238 THR A C 1
ATOM 1790 O O . THR A 1 238 ? -3.809 0.140 7.490 1.00 92.19 238 THR A O 1
ATOM 1793 N N . ALA A 1 239 ? -3.330 -1.870 6.622 1.00 95.75 239 ALA A N 1
ATOM 1794 C CA . ALA A 1 239 ? -2.362 -1.360 5.654 1.00 95.75 239 ALA A CA 1
ATOM 1795 C C . ALA A 1 239 ? -3.053 -0.740 4.430 1.00 95.75 239 ALA A C 1
ATOM 1797 O O . ALA A 1 239 ? -3.774 -1.431 3.716 1.00 95.75 239 ALA A O 1
ATOM 1798 N N . TRP A 1 240 ? -2.774 0.532 4.141 1.00 96.56 240 TRP A N 1
ATOM 1799 C CA . TRP A 1 240 ? -3.294 1.263 2.979 1.00 96.56 240 TRP A CA 1
ATOM 1800 C C . TRP A 1 240 ? -2.147 1.742 2.093 1.00 96.56 240 TRP A C 1
ATOM 1802 O O . TRP A 1 240 ? -1.322 2.545 2.531 1.00 96.56 240 TRP A O 1
ATOM 1812 N N . ILE A 1 241 ? -2.071 1.253 0.855 1.00 97.94 241 ILE A N 1
ATOM 1813 C CA . ILE A 1 241 ? -1.087 1.692 -0.140 1.00 97.94 241 ILE A CA 1
ATOM 1814 C C . ILE A 1 241 ? -1.557 3.029 -0.711 1.00 97.94 241 ILE A C 1
ATOM 1816 O O . ILE A 1 241 ? -2.623 3.121 -1.315 1.00 97.94 241 ILE A O 1
ATOM 1820 N N . TRP A 1 242 ? -0.749 4.067 -0.514 1.00 96.81 242 TRP A N 1
ATOM 1821 C CA . TRP A 1 242 ? -1.107 5.445 -0.845 1.00 96.81 242 TRP A CA 1
ATOM 1822 C C . TRP A 1 242 ? -0.326 6.005 -2.030 1.00 96.81 242 TRP A C 1
ATOM 1824 O O . TRP A 1 242 ? -0.765 6.972 -2.641 1.00 96.81 242 TRP A O 1
ATOM 1834 N N . GLU A 1 243 ? 0.826 5.426 -2.367 1.00 97.50 243 GLU A N 1
ATOM 1835 C CA . GLU A 1 243 ? 1.620 5.852 -3.517 1.00 97.50 243 GLU A CA 1
ATOM 1836 C C . GLU A 1 243 ? 2.285 4.654 -4.181 1.00 97.50 243 GLU A C 1
ATOM 1838 O O . GLU A 1 243 ? 2.908 3.824 -3.514 1.00 97.50 243 GLU A O 1
ATOM 1843 N N . VAL A 1 244 ? 2.208 4.622 -5.508 1.00 98.25 244 VAL A N 1
ATOM 1844 C CA . VAL A 1 244 ? 3.055 3.774 -6.342 1.00 98.25 244 VAL A CA 1
ATOM 1845 C C . VAL A 1 244 ? 3.836 4.668 -7.289 1.00 98.25 244 VAL A C 1
ATOM 1847 O O . VAL A 1 244 ? 3.254 5.541 -7.935 1.00 98.25 244 VAL A O 1
ATOM 1850 N N . ARG A 1 245 ? 5.151 4.461 -7.389 1.00 97.88 245 ARG A N 1
ATOM 1851 C CA . ARG A 1 245 ? 5.997 5.125 -8.391 1.00 97.88 245 ARG A CA 1
ATOM 1852 C C . ARG A 1 245 ? 6.708 4.117 -9.271 1.00 97.88 245 ARG A C 1
ATOM 1854 O O . ARG A 1 245 ? 7.066 3.042 -8.798 1.00 97.88 245 ARG A O 1
ATOM 1861 N N . VAL A 1 246 ? 6.957 4.516 -10.513 1.00 98.12 246 VAL A N 1
ATOM 1862 C CA . VAL A 1 246 ? 7.761 3.779 -11.488 1.00 98.12 246 VAL A CA 1
ATOM 1863 C C . VAL A 1 246 ? 8.939 4.627 -11.953 1.00 98.12 246 VAL A C 1
ATOM 1865 O O . VAL A 1 246 ? 8.815 5.837 -12.165 1.00 98.12 246 VAL A O 1
ATOM 1868 N N . GLY A 1 247 ? 10.094 4.002 -12.138 1.00 97.31 247 GLY A N 1
ATOM 1869 C CA . GLY A 1 247 ? 11.247 4.670 -12.724 1.00 97.31 247 GLY A CA 1
ATOM 1870 C C . GLY A 1 247 ? 12.425 3.735 -12.920 1.00 97.31 247 GLY A C 1
ATOM 1871 O O . GLY A 1 247 ? 12.527 2.701 -12.266 1.00 97.31 247 GLY A O 1
ATOM 1872 N N . TYR A 1 248 ? 13.307 4.116 -13.835 1.00 96.50 248 TYR A N 1
ATOM 1873 C CA . TYR A 1 248 ? 14.608 3.481 -13.982 1.00 96.50 248 TYR A CA 1
ATOM 1874 C C . TYR A 1 248 ? 15.563 4.043 -12.930 1.00 96.50 248 TYR A C 1
ATOM 1876 O O . TYR A 1 248 ? 15.595 5.261 -12.740 1.00 96.50 248 TYR A O 1
ATOM 1884 N N . LEU A 1 249 ? 16.324 3.176 -12.268 1.00 94.88 249 LEU A N 1
ATOM 1885 C CA . LEU A 1 249 ? 17.364 3.564 -11.319 1.00 94.88 249 LEU A CA 1
ATOM 1886 C C . LEU A 1 249 ? 18.697 2.961 -11.755 1.00 94.88 249 LEU A C 1
ATOM 1888 O O . LEU A 1 249 ? 18.792 1.751 -11.953 1.00 94.88 249 LEU A O 1
ATOM 1892 N N . GLY A 1 250 ? 19.713 3.811 -11.879 1.00 93.25 250 GLY A N 1
ATOM 1893 C CA . GLY A 1 250 ? 21.104 3.415 -12.072 1.00 93.25 250 GLY A CA 1
ATOM 1894 C C . GLY A 1 250 ? 21.822 3.188 -10.741 1.00 93.25 250 GLY A C 1
ATOM 1895 O O . GLY A 1 250 ? 21.308 3.494 -9.664 1.00 93.25 250 GLY A O 1
ATOM 1896 N N . LEU A 1 251 ? 23.057 2.686 -10.791 1.00 89.44 251 LEU A N 1
ATOM 1897 C CA . LEU A 1 251 ? 23.854 2.424 -9.582 1.00 89.44 251 LEU A CA 1
ATOM 1898 C C . LEU A 1 251 ? 24.098 3.691 -8.739 1.00 89.44 251 LEU A C 1
ATOM 1900 O O . LEU A 1 251 ? 24.084 3.631 -7.508 1.00 89.44 251 LEU A O 1
ATOM 1904 N N . ASP A 1 252 ? 24.237 4.846 -9.393 1.00 90.31 252 ASP A N 1
ATOM 1905 C CA . ASP A 1 252 ? 24.442 6.140 -8.736 1.00 90.31 252 ASP A CA 1
ATOM 1906 C C . ASP A 1 252 ? 23.189 6.679 -8.035 1.00 90.31 252 ASP A C 1
ATOM 1908 O O . ASP A 1 252 ? 23.283 7.631 -7.257 1.00 90.31 252 ASP A O 1
ATOM 1912 N N . ASP A 1 253 ? 22.018 6.074 -8.235 1.00 90.81 253 ASP A N 1
ATOM 1913 C CA . ASP A 1 253 ? 20.779 6.476 -7.565 1.00 90.81 253 ASP A CA 1
ATOM 1914 C C . ASP A 1 253 ? 20.662 5.934 -6.136 1.00 90.81 253 ASP A C 1
ATOM 1916 O O . ASP A 1 253 ? 19.722 6.272 -5.409 1.00 90.81 253 ASP A O 1
ATOM 1920 N N . PHE A 1 254 ? 21.640 5.143 -5.687 1.00 88.62 254 PHE A N 1
ATOM 1921 C CA . PHE A 1 254 ? 21.654 4.533 -4.364 1.00 88.62 254 PHE A CA 1
ATOM 1922 C C . PHE A 1 254 ? 22.684 5.186 -3.436 1.00 88.62 254 PHE A C 1
ATOM 1924 O O . PHE A 1 254 ? 23.800 5.538 -3.815 1.00 88.62 254 PHE A O 1
ATOM 1931 N N . SER A 1 255 ? 22.303 5.351 -2.173 1.00 83.88 255 SER A N 1
ATOM 1932 C CA . SER A 1 255 ? 23.215 5.628 -1.067 1.00 83.88 255 SER A CA 1
ATOM 1933 C C . SER A 1 255 ? 23.581 4.310 -0.393 1.00 83.88 255 SER A C 1
ATOM 1935 O O . SER A 1 255 ? 22.693 3.592 0.071 1.00 83.88 255 SER A O 1
ATOM 1937 N N . ILE A 1 256 ? 24.878 4.011 -0.317 1.00 70.69 256 ILE A N 1
ATOM 1938 C CA . ILE A 1 256 ? 25.398 2.866 0.434 1.00 70.69 256 ILE A CA 1
ATOM 1939 C C . ILE A 1 256 ? 25.608 3.313 1.884 1.00 70.69 256 ILE A C 1
ATOM 1941 O O . ILE A 1 256 ? 26.376 4.237 2.155 1.00 70.69 256 ILE A O 1
ATOM 1945 N N . SER A 1 257 ? 24.884 2.689 2.811 1.00 58.03 257 SER A N 1
ATOM 1946 C CA . SER A 1 257 ? 25.085 2.861 4.252 1.00 58.03 257 SER A CA 1
ATOM 1947 C C . SER A 1 257 ? 26.221 1.943 4.706 1.00 58.03 257 SER A C 1
ATOM 1949 O O . SER A 1 257 ? 26.006 0.751 4.907 1.00 58.03 257 SER A O 1
ATOM 1951 N N . ASN A 1 258 ? 27.423 2.495 4.881 1.00 52.97 258 ASN A N 1
ATOM 1952 C CA . ASN A 1 258 ? 28.504 1.847 5.629 1.00 52.97 258 ASN A CA 1
ATOM 1953 C C . ASN A 1 258 ? 28.470 2.361 7.073 1.00 52.97 258 ASN A C 1
ATOM 1955 O O . ASN A 1 258 ? 29.352 3.106 7.492 1.00 52.97 258 ASN A O 1
ATOM 1959 N N . THR A 1 259 ? 27.406 2.044 7.812 1.00 50.62 259 THR A N 1
ATOM 1960 C CA . THR A 1 259 ? 27.358 2.350 9.250 1.00 50.62 259 THR A CA 1
ATOM 1961 C C . THR A 1 259 ? 27.974 1.183 10.018 1.00 50.62 259 THR A C 1
ATOM 1963 O O . THR A 1 259 ? 27.681 0.028 9.712 1.00 50.62 259 THR A O 1
ATOM 1966 N N . GLU A 1 260 ? 28.836 1.463 10.995 1.00 39.66 260 GLU A N 1
ATOM 1967 C CA . GLU A 1 260 ? 29.490 0.443 11.825 1.00 39.66 260 GLU A CA 1
ATOM 1968 C C . GLU A 1 260 ? 28.422 -0.370 12.588 1.00 39.66 260 GLU A C 1
ATOM 1970 O O . GLU A 1 260 ? 27.656 0.182 13.375 1.00 39.66 260 GLU A O 1
ATOM 1975 N N . GLY A 1 261 ? 28.309 -1.669 12.285 1.00 49.84 261 GLY A N 1
ATOM 1976 C CA . GLY A 1 261 ? 27.273 -2.571 12.816 1.00 49.84 261 GLY A CA 1
ATOM 1977 C C . GLY A 1 261 ? 26.123 -2.896 11.851 1.00 49.84 261 GLY A C 1
ATOM 1978 O O . GLY A 1 261 ? 25.385 -3.848 12.095 1.00 49.84 261 GLY A O 1
ATOM 1979 N N . ASP A 1 262 ? 25.993 -2.176 10.733 1.00 46.84 262 ASP A N 1
ATOM 1980 C CA . ASP A 1 262 ? 25.144 -2.591 9.613 1.00 46.84 262 ASP A CA 1
ATOM 1981 C C . ASP A 1 262 ? 25.948 -3.554 8.727 1.00 46.84 262 ASP A C 1
ATOM 1983 O O . ASP A 1 262 ? 27.161 -3.418 8.574 1.00 46.84 262 ASP A O 1
ATOM 1987 N N . SER A 1 263 ? 25.297 -4.547 8.126 1.00 49.06 263 SER A N 1
ATOM 1988 C CA . SER A 1 263 ? 25.970 -5.645 7.407 1.00 49.06 263 SER A CA 1
ATOM 1989 C C . SER A 1 263 ? 26.733 -5.223 6.131 1.00 49.06 263 SER A C 1
ATOM 1991 O O . SER A 1 263 ? 27.156 -6.088 5.364 1.00 49.06 263 SER A O 1
ATOM 1993 N N . GLY A 1 264 ? 26.886 -3.913 5.880 1.00 45.88 264 GLY A N 1
ATOM 1994 C CA . GLY A 1 264 ? 27.480 -3.319 4.677 1.00 45.88 264 GLY A CA 1
ATOM 1995 C C . GLY A 1 264 ? 26.634 -3.517 3.414 1.00 45.88 264 GLY A C 1
ATOM 1996 O O . GLY A 1 264 ? 27.102 -3.277 2.306 1.00 45.88 264 GLY A O 1
ATOM 1997 N N . LYS A 1 265 ? 25.395 -3.998 3.569 1.00 57.03 265 LYS A N 1
ATOM 1998 C CA . LYS A 1 265 ? 24.528 -4.503 2.494 1.00 57.03 265 LYS A CA 1
ATOM 1999 C C . LYS A 1 265 ? 23.180 -3.793 2.481 1.00 57.03 265 LYS A C 1
ATOM 2001 O O . LYS A 1 265 ? 22.169 -4.445 2.265 1.00 57.03 265 LYS A O 1
ATOM 2006 N N . THR A 1 266 ? 23.129 -2.494 2.766 1.00 62.44 266 THR A N 1
ATOM 2007 C CA . THR A 1 266 ? 21.877 -1.738 2.645 1.00 62.44 266 THR A CA 1
ATOM 2008 C C . THR A 1 266 ? 22.058 -0.599 1.652 1.00 62.44 266 THR A C 1
ATOM 2010 O O . THR A 1 266 ? 22.721 0.402 1.933 1.00 62.44 266 THR A O 1
ATOM 2013 N N . ALA A 1 267 ? 21.435 -0.751 0.486 1.00 77.25 267 ALA A N 1
ATOM 2014 C CA . ALA A 1 267 ? 21.334 0.266 -0.547 1.00 77.25 267 ALA A CA 1
ATOM 2015 C C . ALA A 1 267 ? 19.979 0.970 -0.438 1.00 77.25 267 ALA A C 1
ATOM 2017 O O . ALA A 1 267 ? 18.919 0.342 -0.520 1.00 77.25 267 ALA A O 1
ATOM 2018 N N . VAL A 1 268 ? 20.004 2.285 -0.239 1.00 85.06 268 VAL A N 1
ATOM 2019 C CA . VAL A 1 268 ? 18.794 3.104 -0.097 1.00 85.06 268 VAL A CA 1
ATOM 2020 C C . VAL A 1 268 ? 18.675 4.035 -1.292 1.00 85.06 268 VAL A C 1
ATOM 2022 O O . VAL A 1 268 ? 19.631 4.736 -1.609 1.00 85.06 268 VAL A O 1
ATOM 2025 N N . ILE A 1 269 ? 17.503 4.091 -1.923 1.00 88.06 269 ILE A N 1
ATOM 2026 C CA . ILE A 1 269 ? 17.260 5.007 -3.045 1.00 88.06 269 ILE A CA 1
ATOM 2027 C C . ILE A 1 269 ? 17.411 6.456 -2.550 1.00 88.06 269 ILE A C 1
ATOM 2029 O O . ILE A 1 269 ? 16.819 6.853 -1.535 1.00 88.06 269 ILE A O 1
ATOM 2033 N N . LYS A 1 270 ? 18.223 7.256 -3.247 1.00 90.44 270 LYS A N 1
ATOM 2034 C CA . LYS A 1 270 ? 18.431 8.677 -2.948 1.00 90.44 270 LYS A CA 1
ATOM 2035 C C . LYS A 1 270 ? 17.112 9.435 -3.090 1.00 90.44 270 LYS A C 1
ATOM 2037 O O . LYS A 1 270 ? 16.331 9.198 -4.004 1.00 90.44 270 LYS A O 1
ATOM 2042 N N . SER A 1 271 ? 16.875 10.413 -2.214 1.00 89.00 271 SER A N 1
ATOM 2043 C CA . SER A 1 271 ? 15.616 11.174 -2.207 1.00 89.00 271 SER A CA 1
ATOM 2044 C C . SER A 1 271 ? 15.318 11.879 -3.533 1.00 89.00 271 SER A C 1
ATOM 2046 O O . SER A 1 271 ? 14.154 11.982 -3.902 1.00 89.00 271 SER A O 1
ATOM 2048 N N . ASN A 1 272 ? 16.340 12.392 -4.225 1.00 89.88 272 ASN A N 1
ATOM 2049 C CA . ASN A 1 272 ? 16.152 13.078 -5.506 1.00 89.88 272 ASN A CA 1
ATOM 2050 C C . ASN A 1 272 ? 15.779 12.086 -6.610 1.00 89.88 272 ASN A C 1
ATOM 2052 O O . ASN A 1 272 ? 14.798 12.326 -7.305 1.00 89.88 272 ASN A O 1
ATOM 2056 N N . SER A 1 273 ? 16.477 10.949 -6.684 1.00 92.62 273 SER A N 1
ATOM 2057 C CA . SER A 1 273 ? 16.164 9.853 -7.606 1.00 92.62 273 SER A CA 1
ATOM 2058 C C . SER A 1 273 ? 14.766 9.284 -7.356 1.00 92.62 273 SER A C 1
ATOM 2060 O O . SER A 1 273 ? 13.998 9.070 -8.280 1.00 92.62 273 SER A O 1
ATOM 2062 N N . PHE A 1 274 ? 14.363 9.130 -6.093 1.00 92.75 274 PHE A N 1
ATOM 2063 C CA . PHE A 1 274 ? 13.004 8.697 -5.765 1.00 92.75 274 PHE A CA 1
ATOM 2064 C C . PHE A 1 274 ? 11.934 9.716 -6.199 1.00 92.75 274 PHE A C 1
ATOM 2066 O O . PHE A 1 274 ? 10.866 9.341 -6.674 1.00 92.75 274 PHE A O 1
ATOM 2073 N N . LYS A 1 275 ? 12.200 11.019 -6.040 1.00 92.06 275 LYS A N 1
ATOM 2074 C CA . LYS A 1 275 ? 11.263 12.081 -6.443 1.00 92.06 275 LYS A CA 1
ATOM 2075 C C . LYS A 1 275 ? 11.132 12.224 -7.959 1.00 92.06 275 LYS A C 1
ATOM 2077 O O . LYS A 1 275 ? 10.086 12.692 -8.396 1.00 92.06 275 LYS A O 1
ATOM 2082 N N . SER A 1 276 ? 12.157 11.864 -8.734 1.00 92.94 276 SER A N 1
ATOM 2083 C CA . SER A 1 276 ? 12.097 11.886 -10.201 1.00 92.94 276 SER A CA 1
ATOM 2084 C C . SER A 1 276 ? 11.351 10.685 -10.788 1.00 92.94 276 SER A C 1
ATOM 2086 O O . SER A 1 276 ? 10.909 10.759 -11.933 1.00 92.94 276 SER A O 1
ATOM 2088 N N . MET A 1 277 ? 11.160 9.603 -10.021 1.00 96.12 277 MET A N 1
ATOM 2089 C CA . MET A 1 277 ? 10.268 8.507 -10.411 1.00 96.12 277 MET A CA 1
ATOM 2090 C C . MET A 1 277 ? 8.829 9.019 -10.550 1.00 96.12 277 MET A C 1
ATOM 2092 O O . MET A 1 277 ? 8.326 9.747 -9.687 1.00 96.12 277 MET A O 1
ATOM 2096 N N . SER A 1 278 ? 8.142 8.604 -11.610 1.00 97.12 278 SER A N 1
ATOM 2097 C CA . SER A 1 278 ? 6.776 9.036 -11.903 1.00 97.12 278 SER A CA 1
ATOM 2098 C C . SER A 1 278 ? 5.788 8.341 -10.972 1.00 97.12 278 SER A C 1
ATOM 2100 O O . SER A 1 278 ? 5.782 7.116 -10.881 1.00 97.12 278 SER A O 1
ATOM 2102 N N . ALA A 1 279 ? 4.938 9.108 -10.287 1.00 97.31 279 ALA A N 1
ATOM 2103 C CA . ALA A 1 279 ? 3.833 8.545 -9.515 1.00 97.31 279 ALA A CA 1
ATOM 2104 C C . ALA A 1 279 ? 2.774 7.978 -10.467 1.00 97.31 279 ALA A C 1
ATOM 2106 O O . ALA A 1 279 ? 2.263 8.709 -11.308 1.00 97.31 279 ALA A O 1
ATOM 2107 N N . VAL A 1 280 ? 2.466 6.690 -10.349 1.00 97.81 280 VAL A N 1
ATOM 2108 C CA . VAL A 1 280 ? 1.501 5.972 -11.203 1.00 97.81 280 VAL A CA 1
ATOM 2109 C C . VAL A 1 280 ? 0.223 5.588 -10.463 1.00 97.81 280 VAL A C 1
ATOM 2111 O O . VAL A 1 280 ? -0.789 5.254 -11.074 1.00 97.81 280 VAL A O 1
ATOM 2114 N N . MET A 1 281 ? 0.255 5.680 -9.136 1.00 97.38 281 MET A N 1
ATOM 2115 C CA . MET A 1 281 ? -0.917 5.608 -8.278 1.00 97.38 281 MET A CA 1
ATOM 2116 C C . MET A 1 281 ? -0.729 6.568 -7.107 1.00 97.38 281 MET A C 1
ATOM 2118 O O . MET A 1 281 ? 0.362 6.626 -6.532 1.00 97.38 281 MET A O 1
ATOM 2122 N N . TYR A 1 282 ? -1.780 7.292 -6.739 1.00 97.25 282 TYR A N 1
ATOM 2123 C CA . TYR A 1 282 ? -1.786 8.175 -5.585 1.00 97.25 282 TYR A CA 1
ATOM 2124 C C . TYR A 1 282 ? -3.172 8.265 -4.944 1.00 97.25 282 TYR A C 1
ATOM 2126 O O . TYR A 1 282 ? -4.145 8.623 -5.603 1.00 97.25 282 TYR A O 1
ATOM 2134 N N . ASP A 1 283 ? -3.240 8.001 -3.641 1.00 95.31 283 ASP A N 1
ATOM 2135 C CA . ASP A 1 283 ? -4.428 8.233 -2.827 1.00 95.31 283 ASP A CA 1
ATOM 2136 C C . ASP A 1 283 ? -4.177 9.376 -1.822 1.00 95.31 283 ASP A C 1
ATOM 2138 O O . ASP A 1 283 ? -3.461 9.183 -0.830 1.00 95.31 283 ASP A O 1
ATOM 2142 N N . PRO A 1 284 ? -4.754 10.574 -2.045 1.00 93.25 284 PRO A N 1
ATOM 2143 C CA . PRO A 1 284 ? -4.502 11.737 -1.197 1.00 93.25 284 PRO A CA 1
ATOM 2144 C C . PRO A 1 284 ? -5.034 11.585 0.230 1.00 93.25 284 PRO A C 1
ATOM 2146 O O . PRO A 1 284 ? -4.529 12.256 1.132 1.00 93.25 284 PRO A O 1
ATOM 2149 N N . ARG A 1 285 ? -5.994 10.678 0.470 1.00 91.44 285 ARG A N 1
ATOM 2150 C CA . ARG A 1 285 ? -6.557 10.423 1.811 1.00 91.44 285 ARG A CA 1
ATOM 2151 C C . ARG A 1 285 ? -5.495 9.956 2.804 1.00 91.44 285 ARG A C 1
ATOM 2153 O O . ARG A 1 285 ? -5.598 10.217 3.998 1.00 91.44 285 ARG A O 1
ATOM 2160 N N . PHE A 1 286 ? -4.462 9.293 2.296 1.00 94.06 286 PHE A N 1
ATOM 2161 C CA . PHE A 1 286 ? -3.414 8.652 3.080 1.00 94.06 286 PHE A CA 1
ATOM 2162 C C . PHE A 1 286 ? -2.068 9.388 2.986 1.00 94.06 286 PHE A C 1
ATOM 2164 O O . PHE A 1 286 ? -1.024 8.826 3.319 1.00 94.06 286 PHE A O 1
ATOM 2171 N N . PHE A 1 287 ? -2.065 10.646 2.528 1.00 93.75 287 PHE A N 1
ATOM 2172 C CA . PHE A 1 287 ? -0.844 11.427 2.336 1.00 93.75 287 PHE A CA 1
ATOM 2173 C C . PHE A 1 287 ? -0.145 11.740 3.674 1.00 93.75 287 PHE A C 1
ATOM 2175 O O . PHE A 1 287 ? -0.675 12.495 4.494 1.00 93.75 287 PHE A O 1
ATOM 2182 N N . PRO A 1 288 ? 1.082 11.238 3.918 1.00 91.75 288 PRO A N 1
ATOM 2183 C CA . PRO A 1 288 ? 1.685 11.331 5.244 1.00 91.75 288 PRO A CA 1
ATOM 2184 C C . PRO A 1 288 ? 2.436 12.650 5.487 1.00 91.75 288 PRO A C 1
ATOM 2186 O O . PRO A 1 288 ? 2.924 12.883 6.597 1.00 91.75 288 PRO A O 1
ATOM 2189 N N . TYR A 1 289 ? 2.621 13.511 4.480 1.00 90.25 289 TYR A N 1
ATOM 2190 C CA . TYR A 1 289 ? 3.447 14.720 4.588 1.00 90.25 289 TYR A CA 1
ATOM 2191 C C . TYR A 1 289 ? 2.637 15.963 4.972 1.00 90.25 289 TYR A C 1
ATOM 2193 O O . TYR A 1 289 ? 1.462 16.094 4.659 1.00 90.25 289 TYR A O 1
ATOM 2201 N N . GLU A 1 290 ? 3.294 16.903 5.654 1.00 86.56 290 GLU A N 1
ATOM 2202 C CA . GLU A 1 290 ? 2.711 18.215 5.985 1.00 86.56 290 GLU A CA 1
ATOM 2203 C C . GLU A 1 290 ? 2.747 19.195 4.810 1.00 86.56 290 GLU A C 1
ATOM 2205 O O . GLU A 1 290 ? 2.040 20.196 4.807 1.00 86.56 290 GLU A O 1
ATOM 2210 N N . ARG A 1 291 ? 3.617 18.933 3.833 1.00 88.88 291 ARG A N 1
ATOM 2211 C CA . ARG A 1 291 ? 3.884 19.784 2.674 1.00 88.88 291 ARG A CA 1
ATOM 2212 C C . ARG A 1 291 ? 4.002 18.918 1.428 1.00 88.88 291 ARG A C 1
ATOM 2214 O O . ARG A 1 291 ? 4.152 17.700 1.538 1.00 88.88 291 ARG A O 1
ATOM 2221 N N . ASN A 1 292 ? 4.008 19.564 0.267 1.00 89.56 292 ASN A N 1
ATOM 2222 C CA . ASN A 1 292 ? 4.155 18.892 -1.018 1.00 89.56 292 ASN A CA 1
ATOM 2223 C C . ASN A 1 292 ? 5.413 18.011 -1.056 1.00 89.56 292 ASN A C 1
ATOM 2225 O O . ASN A 1 292 ? 6.486 18.393 -0.577 1.00 89.56 292 ASN A O 1
ATOM 2229 N N . TRP A 1 293 ? 5.282 16.829 -1.651 1.00 87.94 293 TRP A N 1
ATOM 2230 C CA . TRP A 1 293 ? 6.353 15.849 -1.758 1.00 87.94 293 TRP A CA 1
ATOM 2231 C C . TRP A 1 293 ? 6.339 15.177 -3.129 1.00 87.94 293 TRP A C 1
ATOM 2233 O O . TRP A 1 293 ? 5.393 14.476 -3.470 1.00 87.94 293 TRP A O 1
ATOM 2243 N N . GLY A 1 294 ? 7.414 15.357 -3.906 1.00 83.81 294 GLY A N 1
ATOM 2244 C CA . GLY A 1 294 ? 7.600 14.655 -5.183 1.00 83.81 294 GLY A CA 1
ATOM 2245 C C . GLY A 1 294 ? 6.454 14.868 -6.181 1.00 83.81 294 GLY A C 1
ATOM 2246 O O . GLY A 1 294 ? 6.021 13.898 -6.797 1.00 83.81 294 GLY A O 1
ATOM 2247 N N . GLY A 1 295 ? 5.924 16.094 -6.271 1.00 86.56 295 GLY A N 1
ATOM 2248 C CA . GLY A 1 295 ? 4.781 16.441 -7.132 1.00 86.56 295 GLY A CA 1
ATOM 2249 C C . GLY A 1 295 ? 3.399 16.105 -6.552 1.00 86.56 295 GLY A C 1
ATOM 2250 O O . GLY A 1 295 ? 2.395 16.270 -7.234 1.00 86.56 295 GLY A O 1
ATOM 2251 N N . LEU A 1 296 ? 3.325 15.630 -5.304 1.00 90.50 296 LEU A N 1
ATOM 2252 C CA . LEU A 1 296 ? 2.070 15.262 -4.639 1.00 90.50 296 LEU A CA 1
ATOM 2253 C C . LEU A 1 296 ? 1.759 16.199 -3.472 1.00 90.50 296 LEU A C 1
ATOM 2255 O O . LEU A 1 296 ? 2.671 16.658 -2.778 1.00 90.50 296 LEU A O 1
ATOM 2259 N N . SER A 1 297 ? 0.473 16.437 -3.225 1.00 90.00 297 SER A N 1
ATOM 2260 C CA . SER A 1 297 ? -0.037 17.228 -2.102 1.00 90.00 297 SER A CA 1
ATOM 2261 C C . SER A 1 297 ? -1.310 16.615 -1.516 1.00 90.00 297 SER A C 1
ATOM 2263 O O . SER A 1 297 ? -1.969 15.804 -2.166 1.00 90.00 297 SER A O 1
ATOM 2265 N N . ALA A 1 298 ? -1.704 17.035 -0.313 1.00 84.31 298 ALA A N 1
ATOM 2266 C CA . ALA A 1 298 ? -2.913 16.530 0.346 1.00 84.31 298 ALA A CA 1
ATOM 2267 C C . ALA A 1 298 ? -4.212 16.778 -0.452 1.00 84.31 298 ALA A C 1
ATOM 2269 O O . ALA A 1 298 ? -5.189 16.070 -0.244 1.00 84.31 298 ALA A O 1
ATOM 2270 N N . SER A 1 299 ? -4.229 17.744 -1.378 1.00 80.31 299 SER A N 1
ATOM 2271 C CA . SER A 1 299 ? -5.375 18.015 -2.256 1.00 80.31 299 SER A CA 1
ATOM 2272 C C . SER A 1 299 ? -5.325 17.272 -3.598 1.00 80.31 299 SER A C 1
ATOM 2274 O O . SER A 1 299 ? -6.228 17.444 -4.408 1.00 80.31 299 SER A O 1
ATOM 2276 N N . GLY A 1 300 ? -4.279 16.480 -3.864 1.00 74.06 300 GLY A N 1
ATOM 2277 C CA . GLY A 1 300 ? -4.068 15.796 -5.144 1.00 74.06 300 GLY A CA 1
ATOM 2278 C C . GLY A 1 300 ? -2.653 15.971 -5.704 1.00 74.06 300 GLY A C 1
ATOM 2279 O O . GLY A 1 300 ? -1.774 16.561 -5.063 1.00 74.06 300 GLY A O 1
ATOM 2280 N N . ALA A 1 301 ? -2.417 15.436 -6.903 1.00 66.56 301 ALA A N 1
ATOM 2281 C CA . ALA A 1 301 ? -1.206 15.742 -7.660 1.00 66.56 301 ALA A CA 1
ATOM 2282 C C . ALA A 1 301 ? -1.201 17.234 -8.025 1.00 66.56 301 ALA A C 1
ATOM 2284 O O . ALA A 1 301 ? -2.236 17.792 -8.383 1.00 66.56 301 ALA A O 1
ATOM 2285 N N . THR A 1 302 ? -0.052 17.889 -7.891 1.00 55.53 302 THR A N 1
ATOM 2286 C CA . THR A 1 302 ? 0.115 19.271 -8.351 1.00 55.53 302 THR A CA 1
ATOM 2287 C C . THR A 1 302 ? 0.634 19.231 -9.777 1.00 55.53 302 THR A C 1
ATOM 2289 O O . THR A 1 302 ? 1.673 18.605 -9.989 1.00 55.53 302 THR A O 1
ATOM 2292 N N . ASP A 1 303 ? -0.046 19.892 -10.719 1.00 41.47 303 ASP A N 1
ATOM 2293 C CA . ASP A 1 303 ? 0.505 20.117 -12.059 1.00 41.47 303 ASP A CA 1
ATOM 2294 C C . ASP A 1 303 ? 1.873 20.801 -11.922 1.00 41.47 303 ASP A C 1
ATOM 2296 O O . ASP A 1 303 ? 1.991 21.892 -11.353 1.00 41.47 303 ASP A O 1
ATOM 2300 N N . THR A 1 304 ? 2.910 20.120 -12.403 1.00 37.62 304 THR A N 1
ATOM 2301 C CA . THR A 1 304 ? 4.228 20.693 -12.698 1.00 37.62 304 THR A CA 1
ATOM 2302 C C . THR A 1 304 ? 4.543 20.438 -14.150 1.00 37.62 304 THR A C 1
ATOM 2304 O O . THR A 1 304 ? 4.481 19.243 -14.522 1.00 37.62 304 THR A O 1
#

InterPro domains:
  IPR001387 Cro/C1-type, helix-turn-helix domain [PF01381] (21-70)
  IPR001387 Cro/C1-type, helix-turn-helix domain [PS50943] (18-72)
  IPR001387 Cro/C1-type, helix-turn-helix domain [SM00530] (17-72)
  IPR001387 Cro/C1-type, helix-turn-helix domain [cd00093] (18-72)
  IPR010982 Lambda repressor-like, DNA-binding domain superfamily [G3DSA:1.10.260.40] (2-78)
  IPR010982 Lambda repressor-like, DNA-binding domain superfamily [SSF47413] (8-75)
  IPR050807 Transcriptional regulator/dioxygenase, bacterial-type [PTHR46797] (12-81)

Secondary structure (DSSP, 8-state):
---PPPHHHHHHHHHHHHHHHHHHTT--HHHHHHHTT--HHHHHHHHTTSSPPPHHHHHHHHHHTT--HHHHHHHHHHSS----TTTTS-------GGGB--HHHHHHHHS--HHHHHHHHHHHHHHHHHHHHHHHHTTPPPGGGTS-HHHHHHHHHHHHHHHHHHHTTTSEEEPPTT-SSSEEESSTTSPPEEEEEEETTPPPEESS---EEEEEEEEEEE-TTS---SSSTT--SEEEEEEEEEEEE-GGGEEE---TTS-S--EEE-HHHHHHSEEEEE-GGG---SS-BTTEETTEEPP-

Radius of gyration: 24.54 Å; chains: 1; bounding box: 60×42×69 Å